Protein AF-A0A438IW81-F1 (afdb_monomer_lite)

Radius of gyration: 36.15 Å; chains: 1; bounding box: 90×60×87 Å

Structure (mmCIF, N/CA/C/O backbone):
data_AF-A0A438IW81-F1
#
_entry.id   AF-A0A438IW81-F1
#
loop_
_atom_site.group_PDB
_atom_site.id
_atom_site.type_symbol
_atom_site.label_atom_id
_atom_site.label_alt_id
_atom_site.label_comp_id
_atom_site.label_asym_id
_atom_site.label_entity_id
_atom_site.label_seq_id
_atom_site.pdbx_PDB_ins_code
_atom_site.Cartn_x
_atom_site.Cartn_y
_atom_site.Cartn_z
_atom_site.occupancy
_atom_site.B_iso_or_equiv
_atom_site.auth_seq_id
_atom_site.auth_comp_id
_atom_site.auth_asym_id
_atom_site.auth_atom_id
_atom_site.pdbx_PDB_model_num
ATOM 1 N N . MET A 1 1 ? 23.172 -22.217 48.849 1.00 46.97 1 MET A N 1
ATOM 2 C CA . MET A 1 1 ? 22.437 -22.612 47.624 1.00 46.97 1 MET A CA 1
ATOM 3 C C . MET A 1 1 ? 22.216 -21.383 46.735 1.00 46.97 1 MET A C 1
ATOM 5 O O . MET A 1 1 ? 21.086 -20.989 46.511 1.00 46.97 1 MET A O 1
ATOM 9 N N . GLU A 1 2 ? 23.281 -20.746 46.236 1.00 51.78 2 GLU A N 1
ATOM 10 C CA . GLU A 1 2 ? 23.160 -19.388 45.660 1.00 51.78 2 GLU A CA 1
ATOM 11 C C . GLU A 1 2 ? 23.987 -19.187 44.376 1.00 51.78 2 GLU A C 1
ATOM 13 O O . GLU A 1 2 ? 24.471 -18.104 44.074 1.00 51.78 2 GLU A O 1
ATOM 18 N N . ARG A 1 3 ? 24.190 -20.262 43.599 1.00 45.16 3 ARG A N 1
ATOM 19 C CA . ARG A 1 3 ? 24.952 -20.210 42.333 1.00 45.16 3 ARG A CA 1
ATOM 20 C C . ARG A 1 3 ? 24.195 -20.702 41.095 1.00 45.16 3 ARG A C 1
ATOM 22 O O . ARG A 1 3 ? 24.801 -20.817 40.041 1.00 45.16 3 ARG A O 1
ATOM 29 N N . LYS A 1 4 ? 22.881 -20.957 41.180 1.00 48.84 4 LYS A N 1
ATOM 30 C CA . LYS A 1 4 ? 22.077 -21.428 40.028 1.00 48.84 4 LYS A CA 1
ATOM 31 C C . LYS A 1 4 ? 21.156 -20.380 39.383 1.00 48.84 4 LYS A C 1
ATOM 33 O O . LYS A 1 4 ? 20.581 -20.661 38.342 1.00 48.84 4 LYS A O 1
ATOM 38 N N . GLY A 1 5 ? 21.050 -19.170 39.942 1.00 50.94 5 GLY A N 1
ATOM 39 C CA . GLY A 1 5 ? 20.194 -18.107 39.387 1.00 50.94 5 GLY A CA 1
ATOM 40 C C . GLY A 1 5 ? 20.829 -17.258 38.277 1.00 50.94 5 GLY A C 1
ATOM 41 O O . GLY A 1 5 ? 20.108 -16.661 37.486 1.00 50.94 5 GLY A O 1
ATOM 42 N N . LYS A 1 6 ? 22.167 -17.199 38.185 1.00 51.47 6 LYS A N 1
ATOM 43 C CA . LYS A 1 6 ? 22.862 -16.265 37.273 1.00 51.47 6 LYS A CA 1
ATOM 44 C C . LYS A 1 6 ? 23.015 -16.780 35.833 1.00 51.47 6 LYS A C 1
ATOM 46 O O . LYS A 1 6 ? 23.042 -15.979 34.907 1.00 51.47 6 LYS A O 1
ATOM 51 N N . GLU A 1 7 ? 23.030 -18.095 35.630 1.00 52.75 7 GLU A N 1
ATOM 52 C CA . GLU A 1 7 ? 23.164 -18.720 34.300 1.00 52.75 7 GLU A CA 1
ATOM 53 C C . GLU A 1 7 ? 21.900 -18.553 33.435 1.00 52.75 7 GLU A C 1
ATOM 55 O O . GLU A 1 7 ? 21.984 -18.361 32.223 1.00 52.75 7 GLU A O 1
ATOM 60 N N . LEU A 1 8 ? 20.715 -18.545 34.056 1.00 56.56 8 LEU A N 1
ATOM 61 C CA . LEU A 1 8 ? 19.441 -18.405 33.339 1.00 56.56 8 LEU A CA 1
ATOM 62 C C . LEU A 1 8 ? 19.215 -16.984 32.797 1.00 56.56 8 LEU A C 1
ATOM 64 O O . LEU A 1 8 ? 18.552 -16.818 31.775 1.00 56.56 8 LEU A O 1
ATOM 68 N N . GLY A 1 9 ? 19.788 -15.964 33.444 1.00 58.94 9 GLY A N 1
ATOM 69 C CA . GLY A 1 9 ? 19.677 -14.572 33.000 1.00 58.94 9 GLY A CA 1
ATOM 70 C C . GLY A 1 9 ? 20.519 -14.270 31.760 1.00 58.94 9 GLY A C 1
ATOM 71 O O . GLY A 1 9 ? 20.056 -13.570 30.863 1.00 58.94 9 GLY A O 1
ATOM 72 N N . LEU A 1 10 ? 21.722 -14.846 31.673 1.00 63.97 10 LEU A N 1
ATOM 73 C CA . LEU A 1 10 ? 22.640 -14.630 30.550 1.00 63.97 10 LEU A CA 1
ATOM 74 C C . LEU A 1 10 ? 22.122 -15.274 29.261 1.00 63.97 10 LEU A C 1
ATOM 76 O O . LEU A 1 10 ? 22.133 -14.634 28.214 1.00 63.97 10 LEU A O 1
ATOM 80 N N . GLY A 1 11 ? 21.585 -16.496 29.337 1.00 70.62 11 GLY A N 1
ATOM 81 C CA . GLY A 1 11 ? 20.971 -17.149 28.177 1.00 70.62 11 GLY A CA 1
ATOM 82 C C . GLY A 1 11 ? 19.738 -16.404 27.658 1.00 70.62 11 GLY A C 1
ATOM 83 O O . GLY A 1 11 ? 19.521 -16.334 26.449 1.00 70.62 11 GLY A O 1
ATOM 84 N N . PHE A 1 12 ? 18.956 -15.799 28.558 1.00 73.81 12 PHE A N 1
ATOM 85 C CA . PHE A 1 12 ? 17.795 -15.000 28.174 1.00 73.81 12 PHE A CA 1
ATOM 86 C C . PHE A 1 12 ? 18.207 -13.674 27.528 1.00 73.81 12 PHE A C 1
ATOM 88 O O . PHE A 1 12 ? 17.656 -13.328 26.490 1.00 73.81 12 PHE A O 1
ATOM 95 N N . TRP A 1 13 ? 19.222 -12.990 28.070 1.00 65.50 13 TRP A N 1
ATOM 96 C CA . TRP A 1 13 ? 19.788 -11.766 27.490 1.00 65.50 13 TRP A CA 1
ATOM 97 C C . TRP A 1 13 ? 20.425 -11.998 26.119 1.00 65.50 13 TRP A C 1
ATOM 99 O O . TRP A 1 13 ? 20.148 -11.248 25.190 1.00 65.50 13 TRP A O 1
ATOM 109 N N . VAL A 1 14 ? 21.209 -13.068 25.954 1.00 75.94 14 VAL A N 1
ATOM 110 C CA . VAL A 1 14 ? 21.806 -13.426 24.655 1.00 75.94 14 VAL A CA 1
ATOM 111 C C . VAL A 1 14 ? 20.720 -13.769 23.635 1.00 75.94 14 VAL A C 1
ATOM 113 O O . VAL A 1 14 ? 20.815 -13.376 22.475 1.00 75.94 14 VAL A O 1
ATOM 116 N N . ARG A 1 15 ? 19.646 -14.449 24.057 1.00 71.44 15 ARG A N 1
ATOM 117 C CA . ARG A 1 15 ? 18.525 -14.773 23.169 1.00 71.44 15 ARG A CA 1
ATOM 118 C C . ARG A 1 15 ? 17.683 -13.550 22.805 1.00 71.44 15 ARG A C 1
ATOM 120 O O . ARG A 1 15 ? 17.247 -13.461 21.664 1.00 71.44 15 ARG A O 1
ATOM 127 N N . TRP A 1 16 ? 17.489 -12.616 23.735 1.00 67.62 16 TRP A N 1
ATOM 128 C CA . TRP A 1 16 ? 16.831 -11.333 23.472 1.00 67.62 16 TRP A CA 1
ATOM 129 C C . TRP A 1 16 ? 17.653 -10.473 22.507 1.00 67.62 16 TRP A C 1
ATOM 131 O O . TRP A 1 16 ? 17.120 -9.972 21.525 1.00 67.62 16 TRP A O 1
ATOM 141 N N . MET A 1 17 ? 18.968 -10.396 22.718 1.00 72.00 17 MET A N 1
ATOM 142 C CA . MET A 1 17 ? 19.886 -9.642 21.863 1.00 72.00 17 MET A CA 1
ATOM 143 C C . MET A 1 17 ? 19.989 -10.243 20.448 1.00 72.00 17 MET A C 1
ATOM 145 O O . MET A 1 17 ? 20.017 -9.500 19.473 1.00 72.00 17 MET A O 1
ATOM 149 N N . LYS A 1 18 ? 19.933 -11.580 20.316 1.00 69.00 18 LYS A N 1
ATOM 150 C CA . LYS A 1 18 ? 19.858 -12.271 19.014 1.00 69.00 18 LYS A CA 1
ATOM 151 C C . LYS A 1 18 ? 18.548 -11.967 18.268 1.00 69.00 18 LYS A C 1
ATOM 153 O O . LYS A 1 18 ? 18.568 -11.797 17.055 1.00 69.00 18 LYS A O 1
ATOM 158 N N . VAL A 1 19 ? 17.422 -11.874 18.985 1.00 62.03 19 VAL A N 1
ATOM 159 C CA . VAL A 1 19 ? 16.110 -11.515 18.410 1.00 62.03 19 VAL A CA 1
ATOM 160 C C . VAL A 1 19 ? 16.063 -10.043 17.977 1.00 62.03 19 VAL A C 1
ATOM 162 O O . VAL A 1 19 ? 15.467 -9.737 16.947 1.00 62.03 19 VAL A O 1
ATOM 165 N N . GLU A 1 20 ? 16.729 -9.146 18.706 1.00 57.44 20 GLU A N 1
ATOM 166 C CA . GLU A 1 20 ? 16.852 -7.720 18.361 1.00 57.44 20 GLU A CA 1
ATOM 167 C C . GLU A 1 20 ? 17.756 -7.492 17.125 1.00 57.44 20 GLU A C 1
ATOM 169 O O . GLU A 1 20 ? 17.457 -6.639 16.287 1.00 57.44 20 GLU A O 1
ATOM 174 N N . GLU A 1 21 ? 18.827 -8.282 16.959 1.00 52.59 21 GLU A N 1
ATOM 175 C CA . GLU A 1 21 ? 19.688 -8.246 15.761 1.00 52.59 21 GLU A CA 1
ATOM 176 C C . GLU A 1 21 ? 19.013 -8.852 14.521 1.00 52.59 21 GLU A C 1
ATOM 178 O O . GLU A 1 21 ? 19.074 -8.260 13.441 1.00 52.59 21 GLU A O 1
ATOM 183 N N . ASP A 1 22 ? 18.319 -9.986 14.660 1.00 48.53 22 ASP A N 1
ATOM 184 C CA . ASP A 1 22 ? 17.649 -10.646 13.529 1.00 48.53 22 ASP A CA 1
ATOM 185 C C . ASP A 1 22 ? 16.389 -9.864 13.074 1.00 48.53 22 ASP A C 1
ATOM 187 O O . ASP A 1 22 ? 15.995 -9.930 11.907 1.00 48.53 22 ASP A O 1
ATOM 191 N N . GLY A 1 23 ? 15.802 -9.037 13.952 1.00 47.19 23 GLY A N 1
ATOM 192 C CA . GLY A 1 23 ? 14.710 -8.107 13.630 1.00 47.19 23 GLY A CA 1
ATOM 193 C C . GLY A 1 23 ? 15.128 -6.862 12.831 1.00 47.19 23 GLY A C 1
ATOM 194 O O . GLY A 1 23 ? 14.280 -6.227 12.202 1.00 47.19 23 GLY A O 1
ATOM 195 N N . ARG A 1 24 ? 16.423 -6.516 12.793 1.00 45.72 24 ARG A N 1
ATOM 196 C CA . ARG A 1 24 ? 16.944 -5.349 12.047 1.00 45.72 24 ARG A CA 1
ATOM 197 C C . ARG A 1 24 ? 17.297 -5.632 10.584 1.00 45.72 24 ARG A C 1
ATOM 199 O O . ARG A 1 24 ? 17.609 -4.695 9.854 1.00 45.72 24 ARG A O 1
ATOM 206 N N . LEU A 1 25 ? 17.213 -6.884 10.130 1.00 45.88 25 LEU A N 1
ATOM 207 C CA . LEU A 1 25 ? 17.644 -7.301 8.786 1.00 45.88 25 LEU A CA 1
ATOM 208 C C . LEU A 1 25 ? 16.507 -7.525 7.777 1.00 45.88 25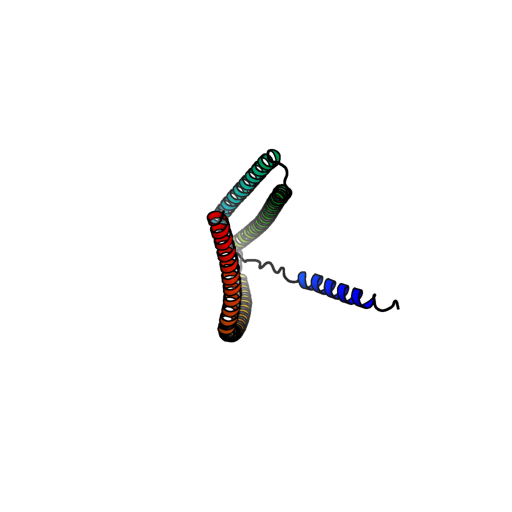 LEU A C 1
ATOM 210 O O . LEU A 1 25 ? 16.742 -8.037 6.688 1.00 45.88 25 LEU A O 1
ATOM 214 N N . SER A 1 26 ? 15.273 -7.127 8.088 1.00 46.94 26 SER A N 1
ATOM 215 C CA . SER A 1 26 ? 14.132 -7.287 7.172 1.00 46.94 26 SER A CA 1
ATOM 216 C C . SER A 1 26 ? 13.302 -6.015 7.038 1.00 46.94 26 SER A C 1
ATOM 218 O O . SER A 1 26 ? 12.094 -6.019 7.241 1.00 46.94 26 SER A O 1
ATOM 220 N N . ILE A 1 27 ? 13.946 -4.914 6.652 1.00 48.09 27 ILE A N 1
ATOM 221 C CA . ILE A 1 27 ? 13.253 -3.794 6.005 1.00 48.09 27 ILE A CA 1
ATOM 222 C C . ILE A 1 27 ? 13.996 -3.496 4.705 1.00 48.09 27 ILE A C 1
ATOM 224 O O . ILE A 1 27 ? 14.615 -2.453 4.528 1.00 48.09 27 ILE A O 1
ATOM 228 N N . ASN A 1 28 ? 13.957 -4.459 3.785 1.00 40.66 28 ASN A N 1
ATOM 229 C CA . ASN A 1 28 ? 14.195 -4.157 2.384 1.00 40.66 28 ASN A CA 1
ATOM 230 C C . ASN A 1 28 ? 12.861 -3.640 1.835 1.00 40.66 28 ASN A C 1
ATOM 232 O O . ASN A 1 28 ? 12.031 -4.407 1.344 1.00 40.66 28 ASN A O 1
ATOM 236 N N . ILE A 1 29 ? 12.604 -2.344 2.033 1.00 43.75 29 ILE A N 1
ATOM 237 C CA . ILE A 1 29 ? 11.558 -1.634 1.298 1.00 43.75 29 ILE A CA 1
ATOM 238 C C . ILE A 1 29 ? 11.988 -1.722 -0.158 1.00 43.75 29 ILE A C 1
ATOM 240 O O . ILE A 1 29 ? 12.904 -1.023 -0.584 1.00 43.75 29 ILE A O 1
ATOM 244 N N . GLY A 1 30 ? 11.370 -2.657 -0.882 1.00 33.47 30 GLY A N 1
ATOM 245 C CA . GLY A 1 30 ? 11.521 -2.785 -2.317 1.00 33.47 30 GLY A CA 1
ATOM 246 C C . GLY A 1 30 ? 11.254 -1.422 -2.931 1.00 33.47 30 GLY A C 1
ATOM 247 O O . GLY A 1 30 ? 10.130 -0.922 -2.887 1.00 33.47 30 GLY A O 1
ATOM 248 N N . TYR A 1 31 ? 12.319 -0.810 -3.435 1.00 38.91 31 TYR A N 1
ATOM 249 C CA . TYR A 1 31 ? 12.245 0.372 -4.266 1.00 38.91 31 TYR A CA 1
ATOM 250 C C . TYR A 1 31 ? 11.491 -0.068 -5.517 1.00 38.91 31 TYR A C 1
ATOM 252 O O . TYR A 1 31 ? 12.034 -0.752 -6.383 1.00 38.91 31 TYR A O 1
ATOM 260 N N . VAL A 1 32 ? 10.187 0.199 -5.544 1.00 38.56 32 VAL A N 1
ATOM 261 C CA . VAL A 1 32 ? 9.384 0.012 -6.744 1.00 38.56 32 VAL A CA 1
ATOM 262 C C . VAL A 1 32 ? 9.931 1.028 -7.733 1.00 38.56 32 VAL A C 1
ATOM 264 O O . VAL A 1 32 ? 9.726 2.229 -7.563 1.00 38.56 32 VAL A O 1
ATOM 267 N N . ASP A 1 33 ? 10.673 0.545 -8.725 1.00 39.78 33 ASP A N 1
ATOM 268 C CA . ASP A 1 33 ? 11.082 1.322 -9.887 1.00 39.78 33 ASP A CA 1
ATOM 269 C C . ASP A 1 33 ? 9.825 1.636 -10.708 1.00 39.78 33 ASP A C 1
ATOM 271 O O . ASP A 1 33 ? 9.460 0.962 -11.673 1.00 39.78 33 ASP A O 1
ATOM 275 N N . THR A 1 34 ? 9.058 2.620 -10.240 1.00 43.06 34 THR A N 1
ATOM 276 C CA . THR A 1 34 ? 8.017 3.244 -11.041 1.00 43.06 34 THR A CA 1
ATOM 277 C C . THR A 1 34 ? 8.723 4.103 -12.071 1.00 43.06 34 THR A C 1
ATOM 279 O O . THR A 1 34 ? 9.122 5.234 -11.782 1.00 43.06 34 THR A O 1
ATOM 282 N N . GLY A 1 35 ? 8.878 3.541 -13.269 1.00 42.72 35 GLY A N 1
ATOM 283 C CA . GLY A 1 35 ? 9.346 4.260 -14.441 1.00 42.72 35 GLY A CA 1
ATOM 284 C C . GLY A 1 35 ? 8.679 5.632 -14.558 1.00 42.72 35 GLY A C 1
ATOM 285 O O . GLY A 1 35 ? 7.479 5.771 -14.338 1.00 42.72 35 GLY A O 1
ATOM 286 N N . SER A 1 36 ? 9.519 6.625 -14.858 1.00 41.34 36 SER A N 1
ATOM 287 C CA . SER A 1 36 ? 9.244 8.017 -15.239 1.00 41.34 36 SER A CA 1
ATOM 288 C C . SER A 1 36 ? 7.829 8.559 -14.935 1.00 41.34 36 SER A C 1
ATOM 290 O O . SER A 1 36 ? 6.858 8.139 -15.572 1.00 41.34 36 SER A O 1
ATOM 292 N N . PRO A 1 37 ? 7.680 9.567 -14.049 1.00 47.06 37 PRO A N 1
ATOM 293 C CA . PRO A 1 37 ? 6.381 10.159 -13.776 1.00 47.06 37 PRO A CA 1
ATOM 294 C C . PRO A 1 37 ? 5.927 10.951 -15.005 1.00 47.06 37 PRO A C 1
ATOM 296 O O . PRO A 1 37 ? 6.314 12.097 -15.226 1.00 47.06 37 PRO A O 1
ATOM 299 N N . THR A 1 38 ? 5.079 10.329 -15.817 1.00 47.97 38 THR A N 1
ATOM 300 C CA . THR A 1 38 ? 4.306 11.026 -16.840 1.00 47.97 38 THR A CA 1
ATOM 301 C C . THR A 1 38 ? 3.444 12.090 -16.151 1.00 47.97 38 THR A C 1
ATOM 303 O O . THR A 1 38 ? 2.907 11.881 -15.062 1.00 47.97 38 THR A O 1
ATOM 306 N N . VAL A 1 39 ? 3.319 13.271 -16.761 1.00 53.75 39 VAL A N 1
ATOM 307 C CA . VAL A 1 39 ? 2.590 14.438 -16.218 1.00 53.75 39 VAL A CA 1
ATOM 308 C C . VAL A 1 39 ? 1.146 14.103 -15.786 1.00 53.75 39 VAL A C 1
ATOM 310 O O . VAL A 1 39 ? 0.601 14.750 -14.889 1.00 53.75 39 VAL A O 1
ATOM 313 N N . SER A 1 40 ? 0.545 13.048 -16.346 1.00 51.59 40 SER A N 1
ATOM 314 C CA . SER A 1 40 ? -0.750 12.485 -15.934 1.00 51.59 40 SER A CA 1
ATOM 315 C C . SER A 1 40 ? -0.734 11.910 -14.511 1.00 51.59 40 SER A C 1
ATOM 317 O O . SER A 1 40 ? -1.648 12.186 -13.731 1.00 51.59 40 SER A O 1
ATOM 319 N N . SER A 1 41 ? 0.335 11.207 -14.127 1.00 60.88 41 SER A N 1
ATOM 320 C CA . SER A 1 41 ? 0.552 10.725 -12.758 1.00 60.88 41 SER A CA 1
ATOM 321 C C . SER A 1 41 ? 0.623 11.900 -11.773 1.00 60.88 41 SER A C 1
ATOM 323 O O . SER A 1 41 ? 0.083 11.830 -10.668 1.00 60.88 41 SER A O 1
ATOM 325 N N . SER A 1 42 ? 1.161 13.047 -12.223 1.00 65.25 42 SER A N 1
ATOM 326 C CA . SER A 1 42 ? 1.299 14.258 -11.406 1.00 65.25 42 SER A CA 1
ATOM 327 C C . SER A 1 42 ? -0.038 14.844 -10.914 1.00 65.25 42 SER A C 1
ATOM 329 O O . SER A 1 42 ? -0.155 15.380 -9.813 1.00 65.25 42 SER A O 1
ATOM 331 N N . ARG A 1 43 ? -1.075 14.772 -11.752 1.00 69.56 43 ARG A N 1
ATOM 332 C CA . ARG A 1 43 ? -2.418 15.255 -11.399 1.00 69.56 43 ARG A CA 1
ATOM 333 C C . ARG A 1 43 ? -3.172 14.231 -10.543 1.00 69.56 43 ARG A C 1
ATOM 335 O O . ARG A 1 43 ? -3.922 14.623 -9.653 1.00 69.56 43 ARG A O 1
ATOM 342 N N . SER A 1 44 ? -2.922 12.942 -10.777 1.00 81.62 44 SER A N 1
ATOM 343 C CA . SER A 1 44 ? -3.519 11.836 -10.023 1.00 81.62 44 SER A CA 1
ATOM 344 C C . SER A 1 44 ? -3.092 11.831 -8.552 1.00 81.62 44 SER A C 1
ATOM 346 O O . SER A 1 44 ? -3.940 11.687 -7.675 1.00 81.62 44 SER A O 1
ATOM 348 N N . TRP A 1 45 ? -1.802 12.032 -8.254 1.00 81.56 45 TRP A N 1
ATOM 349 C CA . TRP A 1 45 ? -1.329 11.995 -6.861 1.00 81.56 45 TRP A CA 1
ATOM 350 C C . TRP A 1 45 ? -1.824 13.184 -6.039 1.00 81.56 45 TRP A C 1
ATOM 352 O O . TRP A 1 45 ? -2.202 12.994 -4.889 1.00 81.56 45 TRP A O 1
ATOM 362 N N . LYS A 1 46 ? -1.895 14.393 -6.619 1.00 87.81 46 LYS A N 1
ATOM 363 C CA . LYS A 1 46 ? -2.450 15.569 -5.923 1.00 87.81 46 LYS A CA 1
ATOM 364 C C . LYS A 1 46 ? -3.913 15.360 -5.549 1.00 87.81 46 LYS A C 1
ATOM 366 O O . LYS A 1 46 ? -4.342 15.779 -4.480 1.00 87.81 46 LYS A O 1
ATOM 371 N N . SER A 1 47 ? -4.677 14.701 -6.420 1.00 91.50 47 SER A N 1
ATOM 372 C CA . SER A 1 47 ? -6.066 14.339 -6.127 1.00 91.50 47 SER A CA 1
ATOM 373 C C . SER A 1 47 ? -6.159 13.384 -4.937 1.00 91.50 47 SER A C 1
ATOM 375 O O . SER A 1 47 ? -6.954 13.612 -4.031 1.00 91.50 47 SER A O 1
ATOM 377 N N . MET A 1 48 ? -5.314 12.351 -4.917 1.00 90.94 48 MET A N 1
ATOM 378 C CA . MET A 1 48 ? -5.252 11.379 -3.823 1.00 90.94 48 MET A CA 1
ATOM 379 C C . MET A 1 48 ? -4.780 12.015 -2.510 1.00 90.94 48 MET A C 1
ATOM 381 O O . MET A 1 48 ? -5.303 11.707 -1.445 1.00 90.94 48 MET A O 1
ATOM 385 N N . GLU A 1 49 ? -3.825 12.943 -2.577 1.00 92.12 49 GLU A N 1
ATOM 386 C CA . GLU A 1 49 ? -3.373 13.719 -1.425 1.00 92.12 49 GLU A CA 1
ATOM 387 C C . GLU A 1 49 ? -4.532 14.501 -0.788 1.00 92.12 49 GLU A C 1
ATOM 389 O O . GLU A 1 49 ? -4.740 14.404 0.421 1.00 92.12 49 GLU A O 1
ATOM 394 N N . MET A 1 50 ? -5.308 15.231 -1.598 1.00 94.50 50 MET A N 1
ATOM 395 C CA . MET A 1 50 ? -6.473 15.988 -1.123 1.00 94.50 50 MET A CA 1
ATOM 396 C C . MET A 1 50 ? -7.555 15.074 -0.536 1.00 94.50 50 MET A C 1
ATOM 398 O O . MET A 1 50 ? -8.162 15.403 0.482 1.00 94.50 50 MET A O 1
ATOM 402 N N . GLU A 1 51 ? -7.786 13.912 -1.149 1.00 96.25 51 GLU A N 1
ATOM 403 C CA . GLU A 1 51 ? -8.741 12.925 -0.644 1.00 96.25 51 GLU A CA 1
ATOM 404 C C . GLU A 1 51 ? -8.324 12.392 0.734 1.00 96.25 51 GLU A C 1
ATOM 406 O O . GLU A 1 51 ? -9.131 12.395 1.665 1.00 96.25 51 GLU A O 1
ATOM 411 N N . ILE A 1 52 ? -7.056 12.003 0.900 1.00 95.81 52 ILE A N 1
ATOM 412 C CA . ILE A 1 52 ? -6.536 11.509 2.182 1.00 95.81 52 ILE A CA 1
ATOM 413 C C . ILE A 1 52 ? -6.587 12.609 3.249 1.00 95.81 52 ILE A C 1
ATOM 415 O O . ILE A 1 52 ? -6.984 12.333 4.381 1.00 95.81 52 ILE A O 1
ATOM 419 N N . GLN A 1 53 ? -6.254 13.857 2.903 1.00 96.50 53 GLN A N 1
ATOM 420 C CA . GLN A 1 53 ? -6.405 14.993 3.820 1.00 96.50 53 GLN A CA 1
ATOM 421 C C . GLN A 1 53 ? -7.854 15.158 4.284 1.00 96.50 53 GLN A C 1
ATOM 423 O O . GLN A 1 53 ? -8.097 15.261 5.485 1.00 96.50 53 GLN A O 1
ATOM 428 N N . SER A 1 54 ? -8.814 15.099 3.358 1.00 97.50 54 SER A N 1
ATOM 429 C CA . SER A 1 54 ? -10.239 15.174 3.694 1.00 97.50 54 SER A CA 1
ATOM 430 C C . SER A 1 54 ? -10.687 14.018 4.596 1.00 97.50 54 SER A C 1
ATOM 432 O O . SER A 1 54 ? -11.489 14.214 5.508 1.00 97.50 54 SER A O 1
ATOM 434 N N . LEU A 1 55 ? -10.184 12.802 4.371 1.00 97.56 55 LEU A N 1
ATOM 435 C CA . LEU A 1 55 ? -10.508 11.642 5.205 1.00 97.56 55 LEU A CA 1
ATOM 436 C C . LEU A 1 55 ? -9.921 11.755 6.618 1.00 97.56 55 LEU A C 1
ATOM 438 O O . LEU A 1 55 ? -10.601 11.405 7.583 1.00 97.56 55 LEU A O 1
ATOM 442 N N . LEU A 1 56 ? -8.695 12.268 6.754 1.00 97.69 56 LEU A N 1
ATOM 443 C CA . LEU A 1 56 ? -8.079 12.538 8.056 1.00 97.69 56 LEU A CA 1
ATOM 444 C C . LEU A 1 56 ? -8.856 13.604 8.837 1.00 97.69 56 LEU A C 1
ATOM 446 O O . LEU A 1 56 ? -9.081 13.435 10.033 1.00 97.69 56 LEU A O 1
ATOM 450 N N . GLU A 1 57 ? -9.314 14.657 8.162 1.00 97.62 57 GLU A N 1
ATOM 451 C CA . GLU A 1 57 ? -10.145 15.706 8.761 1.00 97.62 57 GLU A CA 1
ATOM 452 C C . GLU A 1 57 ? -11.501 15.155 9.227 1.00 97.62 57 GLU A C 1
ATOM 454 O O . GLU A 1 57 ? -11.885 15.336 10.380 1.00 97.62 57 GLU A O 1
ATOM 459 N N . LYS A 1 58 ? -12.172 14.340 8.403 1.00 97.75 58 LYS A N 1
ATOM 460 C CA . LYS A 1 58 ? -13.410 13.646 8.808 1.00 97.75 58 LYS A CA 1
ATOM 461 C C . LYS A 1 58 ? -13.206 12.721 10.011 1.00 97.75 58 LYS A C 1
ATOM 463 O O . LYS A 1 58 ? -14.094 12.591 10.859 1.00 97.75 58 LYS A O 1
ATOM 468 N N . LEU A 1 59 ? -12.061 12.041 10.090 1.00 95.88 59 LEU A N 1
ATOM 469 C CA . LEU A 1 59 ? -11.733 11.171 11.219 1.00 95.88 59 LEU A CA 1
ATOM 470 C C . LEU A 1 59 ? -11.480 11.984 12.497 1.00 95.88 59 LEU A C 1
ATOM 472 O O . LEU A 1 59 ? -11.935 11.575 13.567 1.00 95.88 59 LEU A O 1
ATOM 476 N N . LEU A 1 60 ? -10.813 13.138 12.384 1.00 96.94 60 LEU A N 1
ATOM 477 C CA . LEU A 1 60 ? -10.661 14.106 13.471 1.00 96.94 60 LEU A CA 1
ATOM 478 C C . LEU A 1 60 ? -12.030 14.578 13.977 1.00 96.94 60 LEU A C 1
ATOM 480 O O . LEU A 1 60 ? -12.311 14.435 15.166 1.00 96.94 60 LEU A O 1
ATOM 484 N N . ASP A 1 61 ? -12.911 15.027 13.083 1.00 97.19 61 ASP A N 1
ATOM 485 C CA . ASP A 1 61 ? -14.260 15.488 13.435 1.00 97.19 61 ASP A CA 1
ATOM 486 C C . ASP A 1 61 ? -15.074 14.406 14.152 1.00 97.19 61 ASP A C 1
ATOM 488 O O . ASP A 1 61 ? -15.756 14.665 15.149 1.00 97.19 61 ASP A O 1
ATOM 492 N N . THR A 1 62 ? -14.977 13.163 13.674 1.00 95.19 62 THR A N 1
ATOM 493 C CA . THR A 1 62 ? -15.648 12.010 14.288 1.00 95.19 62 THR A CA 1
ATOM 494 C C . THR A 1 62 ? -15.109 11.733 15.692 1.00 95.19 62 THR A C 1
ATOM 496 O O . THR A 1 62 ? -15.876 11.439 16.611 1.00 95.19 62 THR A O 1
ATOM 499 N N . ASN A 1 63 ? -13.795 11.842 15.886 1.00 95.12 63 ASN A N 1
ATOM 500 C CA . ASN A 1 63 ? -13.150 11.651 17.183 1.00 95.12 63 ASN A CA 1
ATOM 501 C C . ASN A 1 63 ? -13.516 12.767 18.179 1.00 95.12 63 ASN A C 1
ATOM 503 O O . ASN A 1 63 ? -13.753 12.515 19.364 1.00 95.12 63 ASN A O 1
ATOM 507 N N . ASP A 1 64 ? -13.647 13.998 17.694 1.00 95.00 64 ASP A N 1
ATOM 508 C CA . ASP A 1 64 ? -14.117 15.134 18.480 1.00 95.00 64 ASP A CA 1
ATOM 509 C C . ASP A 1 64 ? -15.597 14.999 18.857 1.00 95.00 64 ASP A C 1
ATOM 511 O O . ASP A 1 64 ? -15.976 15.250 20.003 1.00 95.00 64 ASP A O 1
ATOM 515 N N . ALA A 1 65 ? -16.446 14.538 17.934 1.00 92.81 65 ALA A N 1
ATOM 516 C CA . ALA A 1 65 ? -17.838 14.209 18.231 1.00 92.81 65 ALA A CA 1
ATOM 517 C C . ALA A 1 65 ? -17.937 13.092 19.283 1.00 92.81 65 ALA A C 1
ATOM 519 O O . ALA A 1 65 ? -18.681 13.224 20.257 1.00 92.81 65 ALA A O 1
ATOM 520 N N . MET A 1 66 ? -17.123 12.040 19.153 1.00 89.56 66 MET A N 1
ATOM 521 C CA . MET A 1 66 ? -17.024 10.968 20.145 1.00 89.56 66 MET A CA 1
ATOM 522 C C . MET A 1 66 ? -16.565 11.500 21.509 1.00 89.56 66 MET A C 1
ATOM 524 O O . MET A 1 66 ? -17.104 11.087 22.533 1.00 89.56 66 MET A O 1
ATOM 528 N N . SER A 1 67 ? -15.632 12.457 21.529 1.00 90.75 67 SER A N 1
ATOM 529 C CA . SER A 1 67 ? -15.162 13.124 22.753 1.00 90.75 67 SER A CA 1
ATOM 530 C C . SER A 1 67 ? -16.275 13.908 23.438 1.00 90.75 67 SER A C 1
ATOM 532 O O . SER A 1 67 ? -16.439 13.803 24.653 1.00 90.75 67 SER A O 1
ATOM 534 N N . ARG A 1 68 ? -17.088 14.636 22.666 1.00 90.50 68 ARG A N 1
ATOM 535 C CA . ARG A 1 68 ? -18.249 15.376 23.177 1.00 90.50 68 ARG A CA 1
ATOM 536 C C . ARG A 1 68 ? -19.323 14.441 23.742 1.00 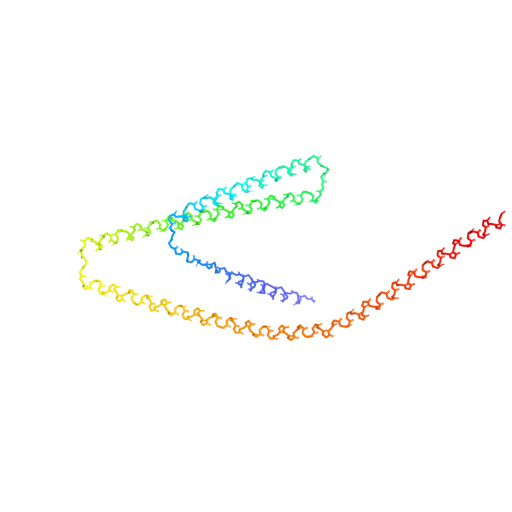90.50 68 ARG A C 1
ATOM 538 O O . ARG A 1 68 ? -19.830 14.697 24.829 1.00 90.50 68 ARG A O 1
ATOM 545 N N . CYS A 1 69 ? -19.624 13.333 23.061 1.00 86.06 69 CYS A N 1
ATOM 546 C CA . CYS A 1 69 ? -20.573 12.325 23.549 1.00 86.06 69 CYS A CA 1
ATOM 547 C C . CYS A 1 69 ? -20.060 11.568 24.784 1.00 86.06 69 CYS A C 1
ATOM 549 O O . CYS A 1 69 ? -20.830 11.259 25.688 1.00 86.06 69 CYS A O 1
ATOM 551 N N . ALA A 1 70 ? -18.762 11.267 24.843 1.00 86.81 70 ALA A N 1
ATOM 552 C CA . ALA A 1 70 ? -18.155 10.627 26.006 1.00 86.81 70 ALA A CA 1
ATOM 553 C C . ALA A 1 70 ? -18.169 11.542 27.240 1.00 86.81 70 ALA A C 1
ATOM 555 O O . ALA A 1 70 ? -18.281 11.042 28.354 1.00 86.81 70 ALA A O 1
ATOM 556 N N . ALA A 1 71 ? -18.083 12.862 27.046 1.00 84.88 71 ALA A N 1
ATOM 557 C CA . ALA A 1 71 ? -18.169 13.847 28.122 1.00 84.88 71 ALA A CA 1
ATOM 558 C C . ALA A 1 71 ? -19.599 14.039 28.660 1.00 84.88 71 ALA A C 1
ATOM 560 O O . ALA A 1 71 ? -19.762 14.384 29.828 1.00 84.88 71 ALA A O 1
ATOM 561 N N . SER A 1 72 ? -20.630 13.824 27.833 1.00 82.44 72 SER A N 1
ATOM 562 C CA . SER A 1 72 ? -22.037 13.919 28.252 1.00 82.44 72 SER A CA 1
ATOM 563 C C . SER A 1 72 ? -22.594 12.624 28.856 1.00 82.44 72 SER A C 1
ATOM 565 O O . SER A 1 72 ? -23.624 12.657 29.530 1.00 82.44 72 SER A O 1
ATOM 567 N N . ALA A 1 73 ? -21.930 11.488 28.634 1.00 77.56 73 ALA A N 1
ATOM 568 C CA . ALA A 1 73 ? -22.279 10.195 29.214 1.00 77.56 73 ALA A CA 1
ATOM 569 C C . ALA A 1 73 ? -21.527 9.931 30.532 1.00 77.56 73 ALA A C 1
ATOM 571 O O . ALA A 1 73 ? -20.483 10.518 30.807 1.00 77.56 73 ALA A O 1
ATOM 572 N N . ALA A 1 74 ? -22.032 8.997 31.348 1.00 80.38 74 ALA A N 1
ATOM 573 C CA . ALA A 1 74 ? -21.309 8.543 32.534 1.00 80.38 74 ALA A CA 1
ATOM 574 C C . ALA A 1 74 ? -19.933 7.967 32.124 1.00 80.38 74 ALA A C 1
ATOM 576 O O . ALA A 1 74 ? -19.883 7.108 31.233 1.00 80.38 74 ALA A O 1
ATOM 577 N N . PRO A 1 75 ? -18.821 8.391 32.754 1.00 75.50 75 PRO A N 1
ATOM 578 C CA . PRO A 1 75 ? -17.496 7.918 32.380 1.00 75.50 75 PRO A CA 1
ATOM 579 C C . PRO A 1 75 ? -17.390 6.409 32.593 1.00 75.50 75 PRO A C 1
ATOM 581 O O . PRO A 1 75 ? -17.515 5.913 33.710 1.00 75.50 75 PRO A O 1
ATOM 584 N N . THR A 1 76 ? -17.130 5.668 31.518 1.00 84.81 76 THR A N 1
ATOM 585 C CA . THR A 1 76 ? -16.825 4.236 31.587 1.00 84.81 76 THR A CA 1
ATOM 586 C C . THR A 1 76 ? -15.428 3.990 31.034 1.00 84.81 76 THR A C 1
ATOM 588 O O . THR A 1 76 ? -15.035 4.573 30.022 1.00 84.81 76 THR A O 1
ATOM 591 N N . THR A 1 77 ? -14.670 3.101 31.680 1.00 85.12 77 THR A N 1
ATOM 592 C CA . THR A 1 77 ? -13.292 2.754 31.286 1.00 85.12 77 THR A CA 1
ATOM 593 C C . THR A 1 77 ? -13.198 2.261 29.839 1.00 85.12 77 THR A C 1
ATOM 595 O O . THR A 1 77 ? -12.216 2.513 29.149 1.00 85.12 77 THR A O 1
ATOM 598 N N . SER A 1 78 ? -14.235 1.580 29.347 1.00 86.00 78 SER A N 1
ATOM 599 C CA . SER A 1 78 ? -14.288 1.085 27.970 1.00 86.00 78 SER A CA 1
ATOM 600 C C . SER A 1 78 ? -14.429 2.212 26.940 1.00 86.00 78 SER A C 1
ATOM 602 O O . SER A 1 78 ? -13.804 2.144 25.881 1.00 86.00 78 SER A O 1
ATOM 604 N N . VAL A 1 79 ? -15.214 3.254 27.235 1.00 86.62 79 VAL A N 1
ATOM 605 C CA . VAL A 1 79 ? -15.387 4.420 26.354 1.00 86.62 79 VAL A CA 1
ATOM 606 C C . VAL A 1 79 ? -14.115 5.261 26.326 1.00 86.62 79 VAL A C 1
ATOM 608 O O . VAL A 1 79 ? -13.651 5.618 25.244 1.00 86.62 79 VAL A O 1
ATOM 611 N N . THR A 1 80 ? -13.498 5.515 27.482 1.00 87.44 80 THR A N 1
ATOM 612 C CA . THR A 1 80 ? -12.252 6.294 27.555 1.00 87.44 80 THR A CA 1
ATOM 613 C C . THR A 1 80 ? -11.094 5.591 26.849 1.00 87.44 80 THR A C 1
ATOM 615 O O . THR A 1 80 ? -10.360 6.231 26.097 1.00 87.44 80 THR A O 1
ATOM 618 N N . GLN A 1 81 ? -10.967 4.269 27.007 1.00 92.38 81 GLN A N 1
ATOM 619 C CA . GLN A 1 81 ? -9.938 3.488 26.322 1.00 92.38 81 GLN A CA 1
ATOM 620 C C . GLN A 1 81 ? -10.141 3.478 24.802 1.00 92.38 81 GLN A C 1
ATOM 622 O O . GLN A 1 81 ? -9.182 3.678 24.059 1.00 92.38 81 GLN A O 1
ATOM 627 N N . LYS A 1 82 ? -11.372 3.269 24.314 1.00 89.88 82 LYS A N 1
ATOM 628 C CA . LYS A 1 82 ? -11.652 3.321 22.868 1.00 89.88 82 LYS A CA 1
ATOM 629 C C . LYS A 1 82 ? -11.317 4.688 22.282 1.00 89.88 82 LYS A C 1
ATOM 631 O O . LYS A 1 82 ? -10.699 4.757 21.225 1.00 89.88 82 LYS A O 1
ATOM 636 N N . LEU A 1 83 ? -11.677 5.757 22.982 1.00 91.88 83 LEU A N 1
ATOM 637 C CA . LEU A 1 83 ? -11.423 7.117 22.533 1.00 91.88 83 LEU A CA 1
ATOM 638 C C . LEU A 1 83 ? -9.925 7.440 22.467 1.00 91.88 83 LEU A C 1
ATOM 640 O O . LEU A 1 83 ? -9.462 8.014 21.484 1.00 91.88 83 LEU A O 1
ATOM 644 N N . ALA A 1 84 ? -9.155 7.005 23.469 1.00 93.00 84 ALA A N 1
ATOM 645 C CA . ALA A 1 84 ? -7.697 7.098 23.434 1.00 93.00 84 ALA A CA 1
ATOM 646 C C . ALA A 1 84 ? -7.123 6.380 22.200 1.00 93.00 84 ALA A C 1
ATOM 648 O O . ALA A 1 84 ? -6.359 6.971 21.447 1.00 93.00 84 ALA A O 1
ATOM 649 N N . ARG A 1 85 ? -7.594 5.159 21.907 1.00 96.12 85 ARG A N 1
ATOM 650 C CA . ARG A 1 85 ? -7.155 4.408 20.718 1.00 96.12 85 ARG A CA 1
ATOM 651 C C . ARG A 1 85 ? -7.506 5.109 19.406 1.00 96.12 85 ARG A C 1
ATOM 653 O O . ARG A 1 85 ? -6.694 5.097 18.491 1.00 96.12 85 ARG A O 1
ATOM 660 N N . HIS A 1 86 ? -8.677 5.737 19.299 1.00 96.06 86 HIS A N 1
ATOM 661 C CA . HIS A 1 86 ? -9.037 6.512 18.106 1.00 96.06 86 HIS A CA 1
ATOM 662 C C . HIS A 1 86 ? -8.146 7.750 17.914 1.00 96.06 86 HIS A C 1
ATOM 664 O O . HIS A 1 86 ? -7.823 8.089 16.776 1.00 96.06 86 HIS A O 1
ATOM 670 N N . ARG A 1 87 ? -7.714 8.403 19.003 1.00 95.62 87 ARG A N 1
ATOM 671 C CA . ARG A 1 87 ? -6.725 9.495 18.954 1.00 95.62 87 ARG A CA 1
ATOM 672 C C . ARG A 1 87 ? -5.351 9.005 18.506 1.00 95.62 87 ARG A C 1
ATOM 674 O O . ARG A 1 87 ? -4.759 9.646 17.643 1.00 95.62 87 ARG A O 1
ATOM 681 N N . ASP A 1 88 ? -4.895 7.869 19.030 1.00 97.00 88 ASP A N 1
ATOM 682 C CA . ASP A 1 88 ? -3.615 7.270 18.639 1.00 97.00 88 ASP A CA 1
ATOM 683 C C . ASP A 1 88 ? -3.603 6.928 17.142 1.00 97.00 88 ASP A C 1
ATOM 685 O O . ASP A 1 88 ? -2.717 7.368 16.417 1.00 97.00 88 ASP A O 1
ATOM 689 N N . ILE A 1 89 ? -4.644 6.244 16.651 1.00 96.75 89 ILE A N 1
ATOM 690 C CA . ILE A 1 89 ? -4.769 5.857 15.235 1.00 96.75 89 ILE A CA 1
ATOM 691 C C . ILE A 1 89 ? -4.766 7.086 14.315 1.00 96.75 89 ILE A C 1
ATOM 693 O O . ILE A 1 89 ? -4.094 7.100 13.284 1.00 96.75 89 ILE A O 1
ATOM 697 N N . LEU A 1 90 ? -5.509 8.139 14.676 1.00 97.00 90 LEU A N 1
ATOM 698 C CA . LEU A 1 90 ? -5.527 9.385 13.907 1.00 97.00 90 LEU A CA 1
ATOM 699 C C . LEU A 1 90 ? -4.136 10.034 13.856 1.00 97.00 90 LEU A C 1
ATOM 701 O O . LEU A 1 90 ? -3.725 10.541 12.808 1.00 97.00 90 LEU A O 1
ATOM 705 N N . HIS A 1 91 ? -3.416 10.023 14.979 1.00 97.62 91 HIS A N 1
ATOM 706 C CA . HIS A 1 91 ? -2.064 10.558 15.059 1.00 97.62 91 HIS A CA 1
ATOM 707 C C . HIS A 1 91 ? -1.096 9.772 14.167 1.00 97.62 91 HIS A C 1
ATOM 709 O O . HIS A 1 91 ? -0.399 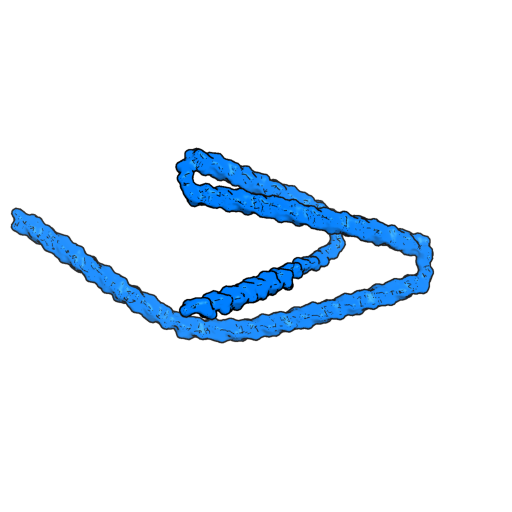10.382 13.353 1.00 97.62 91 HIS A O 1
ATOM 715 N N . GLU A 1 92 ? -1.119 8.439 14.249 1.00 97.38 92 GLU A N 1
ATOM 716 C CA . GLU A 1 92 ? -0.300 7.547 13.421 1.00 97.38 92 GLU A CA 1
ATOM 717 C C . GLU A 1 92 ? -0.557 7.776 11.926 1.00 97.38 92 GLU A C 1
ATOM 719 O O . GLU A 1 92 ? 0.383 7.998 11.161 1.00 97.38 92 GLU A O 1
ATOM 724 N N . PHE A 1 93 ? -1.823 7.818 11.496 1.00 97.31 93 PHE A N 1
ATOM 725 C CA . PHE A 1 93 ? -2.148 8.066 10.088 1.00 97.31 93 PHE A CA 1
ATOM 726 C C . PHE A 1 93 ? -1.728 9.457 9.616 1.00 97.31 93 PHE A C 1
ATOM 728 O O . PHE A 1 93 ? -1.234 9.605 8.498 1.00 97.31 93 PHE A O 1
ATOM 735 N N . THR A 1 94 ? -1.868 10.479 10.461 1.00 96.88 94 THR A N 1
ATOM 736 C CA . THR A 1 94 ? -1.418 11.838 10.132 1.00 96.88 94 THR A CA 1
ATOM 737 C C . THR A 1 94 ? 0.102 11.897 9.977 1.00 96.88 94 THR A C 1
ATOM 739 O O . THR A 1 94 ? 0.613 12.562 9.072 1.00 96.88 94 THR A O 1
ATOM 742 N N . GLN A 1 95 ? 0.834 11.202 10.847 1.00 97.50 95 GLN A N 1
ATOM 743 C CA . GLN A 1 95 ? 2.288 11.122 10.793 1.00 97.50 95 GLN A CA 1
ATOM 744 C C . GLN A 1 95 ? 2.759 10.386 9.535 1.00 97.50 95 GLN A C 1
ATOM 746 O O . GLN A 1 95 ? 3.591 10.921 8.798 1.00 97.50 95 GLN A O 1
ATOM 751 N N . GLU A 1 96 ? 2.202 9.207 9.253 1.00 95.75 96 GLU A N 1
ATOM 752 C CA . GLU A 1 96 ? 2.551 8.437 8.056 1.00 95.75 96 GLU A CA 1
ATOM 753 C C . GLU A 1 96 ? 2.220 9.204 6.779 1.00 95.75 96 GLU A C 1
ATOM 755 O O . GLU A 1 96 ? 3.046 9.270 5.869 1.00 95.75 96 GLU A O 1
ATOM 760 N N . PHE A 1 97 ? 1.071 9.878 6.729 1.00 96.50 97 PHE A N 1
ATOM 761 C CA . PHE A 1 97 ? 0.715 10.717 5.591 1.00 96.50 97 PHE A CA 1
ATOM 762 C C . PHE A 1 97 ? 1.753 11.821 5.338 1.00 96.50 97 PHE A C 1
ATOM 764 O O . PHE A 1 97 ? 2.210 11.995 4.206 1.00 96.50 97 PHE A O 1
ATOM 771 N N . ARG A 1 98 ? 2.194 12.535 6.385 1.00 95.75 98 ARG A N 1
ATOM 772 C CA . ARG A 1 98 ? 3.251 13.557 6.260 1.00 95.75 98 ARG A CA 1
ATOM 773 C C . ARG A 1 98 ? 4.576 12.957 5.798 1.00 95.75 98 ARG A C 1
ATOM 775 O O . ARG A 1 98 ? 5.236 13.547 4.943 1.00 95.75 98 ARG A O 1
ATOM 782 N N . ARG A 1 99 ? 4.953 11.793 6.333 1.00 95.62 99 ARG A N 1
ATOM 783 C CA . ARG A 1 99 ? 6.184 11.083 5.961 1.00 95.62 99 ARG A CA 1
ATOM 784 C C . ARG A 1 99 ? 6.173 10.694 4.484 1.00 95.62 99 ARG A C 1
ATOM 786 O O . ARG A 1 99 ? 7.126 10.990 3.767 1.00 95.62 99 ARG A O 1
ATOM 793 N N . ILE A 1 100 ? 5.083 10.082 4.022 1.00 92.38 100 ILE A N 1
ATOM 794 C CA . ILE A 1 100 ? 4.911 9.648 2.631 1.00 92.38 100 ILE A CA 1
ATOM 795 C C . ILE A 1 100 ? 4.900 10.857 1.692 1.00 92.38 100 ILE A C 1
ATOM 797 O O . ILE A 1 100 ? 5.626 10.858 0.699 1.00 92.38 100 ILE A O 1
ATOM 801 N N . LYS A 1 101 ? 4.148 11.914 2.028 1.00 92.31 101 LYS A N 1
ATOM 802 C CA . LYS A 1 101 ? 4.115 13.162 1.253 1.00 92.31 101 LYS A CA 1
ATOM 803 C C . LYS A 1 101 ? 5.509 13.782 1.109 1.00 92.31 101 LYS A C 1
ATOM 805 O O . LYS A 1 101 ? 5.893 14.159 0.005 1.00 92.31 101 LYS A O 1
ATOM 810 N N . GLY A 1 102 ? 6.272 13.863 2.201 1.00 91.00 102 GLY A N 1
ATOM 811 C CA . GLY A 1 102 ? 7.642 14.385 2.188 1.00 91.00 102 GLY A CA 1
ATOM 812 C C . GLY A 1 102 ? 8.585 13.547 1.324 1.00 91.00 102 GLY A C 1
ATOM 813 O O . GLY A 1 102 ? 9.302 14.095 0.489 1.00 91.00 102 GLY A O 1
ATOM 814 N N . ASN A 1 103 ? 8.532 12.218 1.460 1.00 90.06 103 ASN A N 1
ATOM 815 C CA . ASN A 1 103 ? 9.327 11.304 0.638 1.00 90.06 103 ASN A CA 1
ATOM 816 C C . ASN A 1 103 ? 9.006 11.461 -0.856 1.00 90.06 103 ASN A C 1
ATOM 818 O O . ASN A 1 103 ? 9.904 11.561 -1.686 1.00 90.06 103 ASN A O 1
ATOM 822 N N . MET A 1 104 ? 7.721 11.550 -1.198 1.00 86.50 104 MET A N 1
ATOM 823 C CA . MET A 1 104 ? 7.282 11.709 -2.582 1.00 86.50 104 MET A CA 1
ATOM 824 C C . MET A 1 104 ? 7.706 13.060 -3.172 1.00 86.50 104 MET A C 1
ATOM 826 O O . MET A 1 104 ? 8.114 13.116 -4.331 1.00 86.50 104 MET A O 1
ATOM 830 N N . ASN A 1 105 ? 7.671 14.136 -2.378 1.00 88.50 105 ASN A N 1
ATOM 831 C CA . ASN A 1 105 ? 8.188 15.437 -2.797 1.00 88.50 105 ASN A CA 1
ATOM 832 C C . ASN A 1 105 ? 9.699 15.383 -3.070 1.00 88.50 105 ASN A C 1
ATOM 834 O O . ASN A 1 105 ? 10.144 15.835 -4.118 1.00 88.50 105 ASN A O 1
ATOM 838 N N . SER A 1 106 ? 10.473 14.747 -2.187 1.00 87.50 106 SER A N 1
ATOM 839 C CA . SER A 1 106 ? 11.918 14.573 -2.381 1.00 87.50 106 SER A CA 1
ATOM 840 C C . SER A 1 106 ? 12.244 13.746 -3.633 1.00 87.50 106 SER A C 1
ATOM 842 O O . SER A 1 106 ? 13.103 14.130 -4.427 1.00 87.50 106 SER A O 1
ATOM 844 N N . MET A 1 107 ? 11.515 12.649 -3.872 1.00 85.00 107 MET A N 1
ATOM 845 C CA . MET A 1 107 ? 11.663 11.853 -5.098 1.00 85.00 107 MET A CA 1
ATOM 846 C C . MET A 1 107 ? 11.323 12.660 -6.353 1.00 85.00 107 MET A C 1
ATOM 848 O O . MET A 1 107 ? 11.976 12.505 -7.385 1.00 85.00 107 MET A O 1
ATOM 852 N N . ARG A 1 108 ? 10.308 13.527 -6.275 1.00 84.88 108 ARG A N 1
ATOM 853 C CA . ARG A 1 108 ? 9.926 14.411 -7.375 1.00 84.88 108 ARG A CA 1
ATOM 854 C C . ARG A 1 108 ? 11.018 15.433 -7.674 1.00 84.88 108 ARG A C 1
ATOM 856 O O . ARG A 1 108 ? 11.391 15.559 -8.832 1.00 84.88 108 ARG A O 1
ATOM 863 N N . GLU A 1 109 ? 11.529 16.127 -6.661 1.00 87.88 109 GLU A N 1
ATOM 864 C CA . GLU A 1 109 ? 12.628 17.088 -6.815 1.00 87.88 109 GLU A CA 1
ATOM 865 C C . GLU A 1 109 ? 13.846 16.411 -7.451 1.00 87.88 109 GLU A C 1
ATOM 867 O O . GLU A 1 109 ? 14.407 16.912 -8.422 1.00 87.88 109 GLU A O 1
ATOM 872 N N . HIS A 1 110 ? 14.193 15.208 -6.988 1.00 86.62 110 HIS A N 1
ATOM 873 C CA . HIS A 1 110 ? 15.265 14.416 -7.583 1.00 86.62 110 HIS A CA 1
ATOM 874 C C . HIS A 1 110 ? 14.991 14.065 -9.057 1.00 86.62 110 HIS A C 1
ATOM 876 O O . HIS A 1 110 ? 15.881 14.169 -9.901 1.00 86.62 110 HIS A O 1
ATOM 882 N N . ALA A 1 111 ? 13.756 13.687 -9.396 1.00 83.00 111 ALA A N 1
ATOM 883 C CA . ALA A 1 111 ? 13.368 13.399 -10.775 1.00 83.00 111 ALA A CA 1
ATOM 884 C C . ALA A 1 111 ? 13.390 14.648 -11.675 1.00 83.00 111 ALA A C 1
ATOM 886 O O . ALA A 1 111 ? 13.799 14.549 -12.831 1.00 83.00 111 ALA A O 1
ATOM 887 N N . GLU A 1 112 ? 12.983 15.813 -11.166 1.00 85.00 112 GLU A N 1
ATOM 888 C CA . GLU A 1 112 ? 13.036 17.088 -11.891 1.00 85.00 112 GLU A CA 1
ATOM 889 C C . GLU A 1 112 ? 14.488 17.507 -12.164 1.00 85.00 112 GLU A C 1
ATOM 891 O O . GLU A 1 112 ? 14.814 17.854 -13.300 1.00 85.00 112 GLU A O 1
ATOM 896 N N . LEU A 1 113 ? 15.383 17.364 -11.179 1.00 90.06 113 LEU A N 1
ATOM 897 C CA . LEU A 1 113 ? 16.818 17.619 -11.350 1.00 90.06 113 LEU A CA 1
ATOM 898 C C . LEU A 1 113 ? 17.442 16.696 -12.408 1.00 90.06 113 LEU A C 1
ATOM 900 O O . LEU A 1 113 ? 18.131 17.168 -13.312 1.00 90.06 113 LEU A O 1
ATOM 904 N N . LEU A 1 114 ? 17.173 15.387 -12.346 1.00 87.81 114 LEU A N 1
ATOM 905 C CA . LEU A 1 114 ? 17.677 14.436 -13.342 1.00 87.81 114 LEU A CA 1
ATOM 906 C C . LEU A 1 114 ? 17.079 14.664 -14.734 1.00 87.81 114 LEU A C 1
ATOM 908 O O . LEU A 1 114 ? 17.778 14.465 -15.729 1.00 87.81 114 LEU A O 1
ATOM 912 N N . SER A 1 115 ? 15.808 15.071 -14.824 1.00 81.94 115 SER A N 1
ATOM 913 C CA . SER A 1 115 ? 15.195 15.417 -16.109 1.00 81.94 115 SER A CA 1
ATOM 914 C C . SER A 1 115 ? 15.856 16.645 -16.716 1.00 81.94 115 SER A C 1
ATOM 916 O O . SER A 1 115 ? 16.205 16.585 -17.886 1.00 81.94 115 SER A O 1
ATOM 918 N N . SER A 1 116 ? 16.104 17.699 -15.931 1.00 83.56 116 SER A N 1
ATOM 919 C CA . SER A 1 116 ? 16.813 18.896 -16.405 1.00 83.56 116 SER A CA 1
ATOM 920 C C . SER A 1 116 ? 18.205 18.548 -16.926 1.00 83.56 116 SER A C 1
ATOM 922 O O . SER A 1 116 ? 18.548 18.903 -18.045 1.00 83.56 116 SER A O 1
ATOM 924 N N . VAL A 1 117 ? 18.979 17.760 -16.171 1.00 85.81 117 VAL A N 1
ATOM 925 C CA . VAL A 1 117 ? 20.309 17.310 -16.612 1.00 85.81 117 VAL A CA 1
ATOM 926 C C . VAL A 1 117 ? 20.218 16.469 -17.888 1.00 85.81 117 VAL A C 1
ATOM 928 O O . VAL A 1 117 ? 21.040 16.605 -18.791 1.00 85.81 117 VAL A O 1
ATOM 931 N N . ARG A 1 118 ? 19.226 15.578 -17.994 1.00 84.75 118 ARG A N 1
ATOM 932 C CA . ARG A 1 118 ? 19.019 14.772 -19.203 1.00 84.75 118 ARG A CA 1
ATOM 933 C C . ARG A 1 118 ? 18.650 15.638 -20.403 1.00 84.75 118 ARG A C 1
ATOM 935 O O . ARG A 1 118 ? 19.110 15.327 -21.503 1.00 84.75 118 ARG A O 1
ATOM 942 N N . ASP A 1 119 ? 17.826 16.657 -20.207 1.00 85.88 119 ASP A N 1
ATOM 943 C CA . ASP A 1 119 ? 17.400 17.569 -21.262 1.00 85.88 119 ASP A CA 1
ATOM 944 C C . ASP A 1 119 ? 18.599 18.406 -21.735 1.00 85.88 119 ASP A C 1
ATOM 946 O O . ASP A 1 119 ? 18.877 18.393 -22.932 1.00 85.88 119 ASP A O 1
ATOM 950 N N . ASP A 1 120 ? 19.424 18.932 -20.822 1.00 84.38 120 ASP A N 1
ATOM 951 C CA . ASP A 1 120 ? 20.679 19.636 -21.142 1.00 84.38 120 ASP A CA 1
ATOM 952 C C . ASP A 1 120 ? 21.666 18.738 -21.914 1.00 84.38 120 ASP A C 1
ATOM 954 O O . ASP A 1 120 ? 22.253 19.133 -22.924 1.00 84.38 120 ASP A O 1
ATOM 958 N N . ILE A 1 121 ? 21.841 17.481 -21.481 1.00 81.69 121 ILE A N 1
ATOM 959 C CA . ILE A 1 121 ? 22.683 16.491 -22.177 1.00 81.69 121 ILE A CA 1
ATOM 960 C C . ILE A 1 121 ? 22.116 16.185 -23.566 1.00 81.69 121 ILE A C 1
ATOM 962 O O . ILE A 1 121 ? 22.869 15.976 -24.520 1.00 81.69 121 ILE A O 1
ATOM 966 N N . SER A 1 122 ? 20.795 16.090 -23.687 1.00 79.69 122 SER A N 1
ATOM 967 C CA . SER A 1 122 ? 20.131 15.788 -24.954 1.00 79.69 122 SER A CA 1
ATOM 968 C C . SER A 1 122 ? 20.245 16.961 -25.919 1.00 79.69 122 SER A C 1
ATOM 970 O O . SER A 1 122 ? 20.568 16.733 -27.081 1.00 79.69 122 SER A O 1
ATOM 972 N N . GLU A 1 123 ? 20.088 18.191 -25.438 1.00 80.88 123 GLU A N 1
ATOM 973 C CA . GLU A 1 123 ? 20.298 19.429 -26.187 1.00 80.88 123 GLU A CA 1
ATOM 974 C C . GLU A 1 123 ? 21.760 19.573 -26.635 1.00 80.88 123 GLU A C 1
ATOM 976 O O . GLU A 1 123 ? 22.032 19.797 -27.816 1.00 80.88 123 GLU A O 1
ATOM 981 N N . TYR A 1 124 ? 22.722 19.302 -25.746 1.00 73.69 124 TYR A N 1
ATOM 982 C CA . TYR A 1 124 ? 24.147 19.260 -26.091 1.00 73.69 124 TYR A CA 1
ATOM 983 C C . TYR A 1 124 ? 24.465 18.201 -27.159 1.00 73.69 124 TYR A C 1
ATOM 985 O O . TYR A 1 124 ? 25.309 18.405 -28.030 1.00 73.69 124 TYR A O 1
ATOM 993 N N . LYS A 1 125 ? 23.779 17.056 -27.135 1.00 68.31 125 LYS A N 1
ATOM 994 C CA . LYS A 1 125 ? 23.935 16.017 -28.162 1.00 68.31 125 LYS A CA 1
ATOM 995 C C . LYS A 1 125 ? 23.218 16.370 -29.468 1.00 68.31 125 LYS A C 1
ATOM 997 O O . LYS A 1 125 ? 23.703 15.977 -30.528 1.00 68.31 125 LYS A O 1
ATOM 1002 N N . ALA A 1 126 ? 22.094 17.082 -29.399 1.00 68.19 126 ALA A N 1
ATOM 1003 C CA . ALA A 1 126 ? 21.300 17.517 -30.546 1.00 68.19 126 ALA A CA 1
ATOM 1004 C C . ALA A 1 126 ? 21.936 18.697 -31.293 1.00 68.19 126 ALA A C 1
ATOM 1006 O O . ALA A 1 126 ? 21.796 18.779 -32.510 1.00 68.19 126 ALA A O 1
ATOM 1007 N N . SER A 1 127 ? 22.717 19.542 -30.611 1.00 72.56 127 SER A N 1
ATOM 1008 C CA . SER A 1 127 ? 23.491 20.634 -31.226 1.00 72.56 127 SER A CA 1
ATOM 1009 C C . SER A 1 127 ? 24.619 20.161 -32.164 1.00 72.56 127 SER A C 1
ATOM 1011 O O . SER A 1 127 ? 25.376 20.971 -32.693 1.00 72.56 127 SER A O 1
ATOM 1013 N N . GLY A 1 128 ? 24.739 18.850 -32.412 1.00 60.62 128 GLY A N 1
ATOM 1014 C CA . GLY A 1 128 ? 25.596 18.291 -33.461 1.00 60.62 128 GLY A CA 1
ATOM 1015 C C . GLY A 1 128 ? 27.087 18.228 -33.119 1.00 60.62 128 GLY A C 1
ATOM 1016 O O . GLY A 1 128 ? 27.881 17.785 -33.943 1.00 60.62 128 GLY A O 1
ATOM 1017 N N . SER A 1 129 ? 27.481 18.587 -31.894 1.00 60.81 129 SER A N 1
ATOM 1018 C CA . SER A 1 129 ? 28.878 18.572 -31.427 1.00 60.81 129 SER A CA 1
ATOM 1019 C C . SER A 1 129 ? 29.468 17.160 -31.237 1.00 60.81 129 SER A C 1
ATOM 1021 O O . SER A 1 129 ? 30.635 17.020 -30.858 1.00 60.81 129 SER A O 1
ATOM 1023 N N . MET A 1 130 ? 28.687 16.093 -31.434 1.00 65.62 130 MET A N 1
ATOM 1024 C CA . MET A 1 130 ? 29.081 14.743 -31.032 1.00 65.62 130 MET A CA 1
ATOM 1025 C C . MET A 1 130 ? 29.654 13.930 -32.201 1.00 65.62 130 MET A C 1
ATOM 1027 O O . MET A 1 130 ? 28.931 13.509 -33.100 1.00 65.62 130 MET A O 1
ATOM 1031 N N . SER A 1 131 ? 30.968 13.683 -32.161 1.00 73.12 131 SER A N 1
ATOM 1032 C CA . SER A 1 131 ? 31.701 12.901 -33.168 1.00 73.12 131 SER A CA 1
ATOM 1033 C C . SER A 1 131 ? 31.066 11.514 -33.401 1.00 73.12 131 SER A C 1
ATOM 1035 O O . SER A 1 131 ? 30.699 10.856 -32.420 1.00 73.12 131 SER A O 1
ATOM 1037 N N . PRO A 1 132 ? 31.019 10.997 -34.648 1.00 74.31 132 PRO A N 1
ATOM 1038 C CA . PRO A 1 132 ? 30.529 9.646 -34.955 1.00 74.31 132 PRO A CA 1
ATOM 1039 C C . PRO A 1 132 ? 31.168 8.541 -34.095 1.00 74.31 132 PRO A C 1
ATOM 1041 O O . PRO A 1 132 ? 30.511 7.582 -33.697 1.00 74.31 132 PRO A O 1
ATOM 1044 N N . ARG A 1 133 ? 32.442 8.708 -33.709 1.00 76.31 133 ARG A N 1
ATOM 1045 C CA . ARG A 1 133 ? 33.146 7.790 -32.796 1.00 76.31 133 ARG A CA 1
ATOM 1046 C C . ARG A 1 133 ? 32.518 7.750 -31.399 1.00 76.31 133 ARG A C 1
ATOM 1048 O O . ARG A 1 133 ? 32.473 6.690 -30.781 1.00 76.31 133 ARG A O 1
ATOM 1055 N N . MET A 1 134 ? 32.029 8.879 -30.898 1.00 74.75 134 MET A N 1
ATOM 1056 C CA . MET A 1 134 ? 31.394 8.957 -29.582 1.00 74.75 134 MET A CA 1
ATOM 1057 C C . MET A 1 134 ? 29.993 8.327 -29.584 1.00 74.75 134 MET A C 1
ATOM 1059 O O . MET A 1 134 ? 29.586 7.734 -28.586 1.00 74.75 134 MET A O 1
ATOM 1063 N N . GLN A 1 135 ? 29.274 8.388 -30.711 1.00 76.88 135 GLN A N 1
ATOM 1064 C CA . GLN A 1 135 ? 27.993 7.692 -30.868 1.00 76.88 135 GLN A CA 1
ATOM 1065 C C . GLN A 1 135 ? 28.164 6.171 -30.752 1.00 76.88 135 GLN A C 1
ATOM 1067 O O . GLN A 1 135 ? 27.451 5.543 -29.973 1.00 76.88 135 GLN A O 1
ATOM 1072 N N . LEU A 1 136 ? 29.175 5.605 -31.420 1.00 83.56 136 LEU A N 1
ATOM 1073 C CA . LEU A 1 136 ? 29.491 4.173 -31.343 1.00 83.56 136 LEU A CA 1
ATOM 1074 C C . LEU A 1 136 ? 29.925 3.734 -29.935 1.00 83.56 136 LEU A C 1
ATOM 1076 O O . LEU A 1 136 ? 29.529 2.672 -29.457 1.00 83.56 136 LEU A O 1
ATOM 1080 N N . LEU A 1 137 ? 30.720 4.551 -29.234 1.00 84.94 137 LEU A N 1
ATOM 1081 C CA . LEU A 1 137 ? 31.111 4.258 -27.849 1.00 84.94 137 LEU A CA 1
ATOM 1082 C C . LEU A 1 137 ? 29.906 4.259 -26.902 1.00 84.94 137 LEU A C 1
ATOM 1084 O O . LEU A 1 137 ? 29.807 3.392 -26.033 1.00 84.94 137 LEU A O 1
ATOM 1088 N N . ARG A 1 138 ? 28.964 5.190 -27.091 1.00 82.06 138 ARG A N 1
ATOM 1089 C CA . ARG A 1 138 ? 27.708 5.216 -26.334 1.00 82.06 138 ARG A CA 1
ATOM 1090 C C . ARG A 1 138 ? 26.833 4.005 -26.648 1.00 82.06 138 ARG A C 1
ATOM 1092 O O . ARG A 1 138 ? 26.251 3.449 -25.724 1.00 82.06 138 ARG A O 1
ATOM 1099 N N . GLU A 1 139 ? 26.727 3.608 -27.913 1.00 83.69 139 GLU A N 1
ATOM 1100 C CA . GLU A 1 139 ? 25.983 2.408 -28.310 1.00 83.69 139 GLU A CA 1
ATOM 1101 C C . GLU A 1 139 ? 26.566 1.169 -27.624 1.00 83.69 139 GLU A C 1
ATOM 1103 O O . GLU A 1 139 ? 25.840 0.419 -26.978 1.00 83.69 139 GLU A O 1
ATOM 1108 N N . ARG A 1 140 ? 27.896 1.029 -27.624 1.00 87.44 140 ARG A N 1
ATOM 1109 C CA . ARG A 1 140 ? 28.583 -0.046 -26.901 1.00 87.44 140 ARG A CA 1
ATOM 1110 C C . ARG A 1 140 ? 28.299 -0.019 -25.395 1.00 87.44 140 ARG A C 1
ATOM 1112 O O . ARG A 1 140 ? 28.076 -1.073 -24.806 1.00 87.44 140 ARG A O 1
ATOM 1119 N N . ALA A 1 141 ? 28.284 1.162 -24.775 1.00 85.44 141 ALA A N 1
ATOM 1120 C CA . ALA A 1 141 ? 27.942 1.312 -23.359 1.00 85.44 141 ALA A CA 1
ATOM 1121 C C . ALA A 1 141 ? 26.475 0.942 -23.070 1.00 85.44 141 ALA A C 1
ATOM 1123 O O . ALA A 1 141 ? 26.194 0.285 -22.071 1.00 85.44 141 ALA A O 1
ATOM 1124 N N . ALA A 1 142 ? 25.548 1.304 -23.961 1.00 85.06 142 ALA A N 1
ATOM 1125 C CA . ALA A 1 142 ? 24.139 0.935 -23.847 1.00 85.06 142 ALA A CA 1
ATOM 1126 C C . ALA A 1 142 ? 23.922 -0.580 -24.008 1.00 85.06 142 ALA A C 1
ATOM 1128 O O . ALA A 1 142 ? 23.160 -1.171 -23.243 1.00 85.06 142 ALA A O 1
ATOM 1129 N N . ILE A 1 143 ? 24.632 -1.223 -24.944 1.00 90.50 143 ILE A N 1
ATOM 1130 C CA . ILE A 1 143 ? 24.628 -2.686 -25.101 1.00 90.50 143 ILE A CA 1
ATOM 1131 C C . ILE A 1 143 ? 25.153 -3.350 -23.826 1.00 90.50 143 ILE A C 1
ATOM 1133 O O . ILE A 1 143 ? 24.526 -4.273 -23.314 1.00 90.50 143 ILE A O 1
ATOM 1137 N N . HIS A 1 144 ? 26.263 -2.855 -23.273 1.00 92.94 144 HIS A N 1
ATOM 1138 C CA . HIS A 1 144 ? 26.826 -3.398 -22.039 1.00 92.94 144 HIS A CA 1
ATOM 1139 C C . HIS A 1 144 ? 25.864 -3.259 -20.849 1.00 92.94 144 HIS A C 1
ATOM 1141 O O . HIS A 1 144 ? 25.689 -4.210 -20.094 1.00 92.94 144 HIS A O 1
ATOM 1147 N N . GLY A 1 145 ? 25.196 -2.108 -20.703 1.00 89.25 145 GLY A N 1
ATOM 1148 C CA . GLY A 1 145 ? 24.166 -1.919 -19.675 1.00 89.25 145 GLY A CA 1
ATOM 1149 C C . GLY A 1 145 ? 22.940 -2.820 -19.875 1.00 89.25 145 GLY A C 1
ATOM 1150 O O . GLY A 1 145 ? 22.354 -3.303 -18.910 1.00 89.25 145 GLY A O 1
ATOM 1151 N N . SER A 1 146 ? 22.577 -3.103 -21.129 1.00 91.69 146 SER A N 1
ATOM 1152 C CA . SER A 1 146 ? 21.487 -4.035 -21.447 1.00 91.69 146 SER A CA 1
ATOM 1153 C C . SER A 1 146 ? 21.853 -5.478 -21.094 1.00 91.69 146 SER A C 1
ATOM 1155 O O . SER A 1 146 ? 21.005 -6.217 -20.605 1.00 91.69 146 SER A O 1
ATOM 1157 N N . ILE A 1 147 ? 23.114 -5.873 -21.293 1.00 91.94 147 ILE A N 1
ATOM 1158 C CA . ILE A 1 147 ? 23.623 -7.200 -20.919 1.00 91.94 147 ILE A CA 1
ATOM 1159 C C . ILE A 1 147 ? 23.561 -7.397 -19.402 1.00 91.94 147 ILE A C 1
ATOM 1161 O O . ILE A 1 147 ? 23.007 -8.397 -18.958 1.00 91.94 147 ILE A O 1
ATOM 1165 N N . SER A 1 148 ? 24.024 -6.427 -18.606 1.00 89.19 148 SER A N 1
ATOM 1166 C CA . SER A 1 148 ? 23.923 -6.532 -17.142 1.00 89.19 148 SER A CA 1
ATOM 1167 C C . SER A 1 148 ? 22.470 -6.599 -16.661 1.00 89.19 148 SER A C 1
ATOM 1169 O O . SER A 1 148 ? 22.151 -7.369 -15.765 1.00 89.19 148 SER A O 1
ATOM 1171 N N . HIS A 1 149 ? 21.564 -5.849 -17.296 1.00 90.50 149 HIS A N 1
ATOM 1172 C CA . HIS A 1 149 ? 20.139 -5.914 -16.968 1.00 90.50 149 HIS A CA 1
ATOM 1173 C C . HIS A 1 149 ? 19.519 -7.280 -17.318 1.00 90.50 149 HIS A C 1
ATOM 1175 O O . HIS A 1 149 ? 18.647 -7.774 -16.606 1.00 90.50 149 HIS A O 1
ATOM 1181 N N . ILE A 1 150 ? 19.964 -7.923 -18.403 1.00 93.50 150 ILE A N 1
ATOM 1182 C CA . ILE A 1 150 ? 19.550 -9.293 -18.737 1.00 93.50 150 ILE A CA 1
ATOM 1183 C C . ILE A 1 150 ? 20.016 -10.277 -17.656 1.00 93.50 150 ILE A C 1
ATOM 1185 O O . ILE A 1 150 ? 19.232 -11.145 -17.272 1.00 93.50 150 ILE A O 1
ATOM 1189 N N . ASP A 1 151 ? 21.232 -10.126 -17.128 1.00 94.88 151 ASP A N 1
ATOM 1190 C CA . ASP A 1 151 ? 21.731 -10.976 -16.040 1.00 94.88 151 ASP A CA 1
ATOM 1191 C C . ASP A 1 151 ? 20.883 -10.837 -14.763 1.00 94.88 151 ASP A C 1
ATOM 1193 O O . ASP A 1 151 ? 20.541 -11.846 -14.136 1.00 94.88 151 ASP A O 1
ATOM 1197 N N . ASP A 1 152 ? 20.446 -9.621 -14.423 1.00 92.25 152 ASP A N 1
ATOM 1198 C CA . ASP A 1 152 ? 19.533 -9.381 -13.297 1.00 92.25 152 ASP A CA 1
ATOM 1199 C C . ASP A 1 152 ? 18.172 -10.059 -13.509 1.00 92.25 152 ASP A C 1
ATOM 1201 O O . ASP A 1 152 ? 17.657 -10.739 -12.615 1.00 92.25 152 ASP A O 1
ATOM 1205 N N . VAL A 1 153 ? 17.604 -9.948 -14.716 1.00 93.38 153 VAL A N 1
ATOM 1206 C CA . VAL A 1 153 ? 16.344 -10.619 -15.077 1.00 93.38 153 VAL A CA 1
ATOM 1207 C C . VAL A 1 153 ? 16.493 -12.143 -15.009 1.00 93.38 153 VAL A C 1
ATOM 1209 O O . VAL A 1 153 ? 15.592 -12.830 -14.520 1.00 93.38 153 VAL A O 1
ATOM 1212 N N . ILE A 1 154 ? 17.632 -12.694 -15.442 1.00 94.31 154 ILE A N 1
ATOM 1213 C CA . ILE A 1 154 ? 17.932 -14.128 -15.328 1.00 94.31 154 ILE A CA 1
ATOM 1214 C C . ILE A 1 154 ? 18.000 -14.543 -13.854 1.00 94.31 154 ILE A C 1
ATOM 1216 O O . ILE A 1 154 ? 17.383 -15.540 -13.469 1.00 94.31 154 ILE A O 1
ATOM 1220 N N . SER A 1 155 ? 18.696 -13.776 -13.016 1.00 94.06 155 SER A N 1
ATOM 1221 C CA . SER A 1 155 ? 18.801 -14.023 -11.574 1.00 94.06 155 SER A CA 1
ATOM 1222 C C . SER A 1 155 ? 17.431 -13.983 -10.880 1.00 94.06 155 SER A C 1
ATOM 1224 O O . SER A 1 155 ? 17.068 -14.885 -10.110 1.00 94.06 155 SER A O 1
ATOM 1226 N N . GLN A 1 156 ? 16.597 -12.997 -11.222 1.00 93.25 156 GLN A N 1
ATOM 1227 C CA . GLN A 1 156 ? 15.229 -12.882 -10.719 1.00 93.25 156 GLN A CA 1
ATOM 1228 C C . GLN A 1 156 ? 14.356 -14.064 -11.168 1.00 93.25 156 GLN A C 1
ATOM 1230 O O . GLN A 1 156 ? 13.597 -14.622 -10.366 1.00 93.25 156 GLN A O 1
ATOM 1235 N N . ALA A 1 157 ? 14.486 -14.500 -12.424 1.00 93.12 157 ALA A N 1
ATOM 1236 C CA . ALA A 1 157 ? 13.778 -15.665 -12.945 1.00 93.12 157 ALA A CA 1
ATOM 1237 C C . ALA A 1 157 ? 14.201 -16.963 -12.233 1.00 93.12 157 ALA A C 1
ATOM 1239 O O . ALA A 1 157 ? 13.348 -17.781 -11.878 1.00 93.12 157 ALA A O 1
ATOM 1240 N N . GLN A 1 158 ? 15.497 -17.144 -11.956 1.00 94.88 158 GLN A N 1
ATOM 1241 C CA . GLN A 1 158 ? 16.008 -18.286 -11.189 1.00 94.88 158 GLN A CA 1
ATOM 1242 C C . GLN A 1 158 ? 15.481 -18.287 -9.749 1.00 94.88 158 GLN A C 1
ATOM 1244 O O . GLN A 1 158 ? 15.019 -19.323 -9.264 1.00 94.88 158 GLN A O 1
ATOM 1249 N N . THR A 1 159 ? 15.469 -17.124 -9.098 1.00 93.00 159 THR A N 1
ATOM 1250 C CA . THR A 1 159 ? 14.914 -16.952 -7.748 1.00 93.00 159 THR A CA 1
ATOM 1251 C C . THR A 1 159 ? 13.420 -17.280 -7.721 1.00 93.00 159 THR A C 1
ATOM 1253 O O . THR A 1 159 ? 12.956 -18.034 -6.864 1.00 93.00 159 THR A O 1
ATOM 1256 N N . THR A 1 160 ? 12.669 -16.799 -8.714 1.00 92.38 160 THR A N 1
ATOM 1257 C CA . THR A 1 160 ? 11.235 -17.090 -8.861 1.00 92.38 160 THR A CA 1
ATOM 1258 C C . THR A 1 160 ? 10.995 -18.584 -9.071 1.00 92.38 160 THR A C 1
ATOM 1260 O O . THR A 1 160 ? 10.128 -19.172 -8.426 1.00 92.38 160 THR A O 1
ATOM 1263 N N . ARG A 1 161 ? 11.804 -19.243 -9.909 1.00 93.44 161 ARG A N 1
ATOM 1264 C CA . ARG A 1 161 ? 11.743 -20.698 -10.111 1.00 93.44 161 ARG A CA 1
ATOM 1265 C C . ARG A 1 161 ? 12.009 -21.466 -8.814 1.00 93.44 161 ARG A C 1
ATOM 1267 O O . ARG A 1 161 ? 11.303 -22.433 -8.531 1.00 93.44 161 ARG A O 1
ATOM 1274 N N . ALA A 1 162 ? 12.999 -21.051 -8.024 1.00 92.25 162 ALA A N 1
ATOM 1275 C CA . ALA A 1 162 ? 13.295 -21.667 -6.732 1.00 92.25 162 ALA A CA 1
ATOM 1276 C C . ALA A 1 162 ? 12.128 -21.503 -5.741 1.00 92.25 162 ALA A C 1
ATOM 1278 O O . ALA A 1 162 ? 11.736 -22.478 -5.097 1.00 92.25 162 ALA A O 1
ATOM 1279 N N . ALA A 1 163 ? 11.519 -20.314 -5.681 1.00 89.75 163 ALA A N 1
ATOM 1280 C CA . ALA A 1 163 ? 10.350 -20.040 -4.846 1.00 89.75 163 ALA A CA 1
ATOM 1281 C C . ALA A 1 163 ? 9.111 -20.852 -5.266 1.00 89.75 163 ALA A C 1
ATOM 1283 O O . ALA A 1 163 ? 8.404 -21.389 -4.419 1.00 89.75 163 ALA A O 1
ATOM 1284 N N . LEU A 1 164 ? 8.852 -21.008 -6.568 1.00 92.12 164 LEU A N 1
ATOM 1285 C CA . LEU A 1 164 ? 7.751 -21.851 -7.052 1.00 92.12 164 LEU A CA 1
ATOM 1286 C C . LEU A 1 164 ? 7.983 -23.334 -6.737 1.00 92.12 164 LEU A C 1
ATOM 1288 O O . LEU A 1 164 ? 7.048 -24.049 -6.371 1.00 92.12 164 LEU A O 1
ATOM 1292 N N . ASN A 1 165 ? 9.228 -23.805 -6.830 1.00 93.56 165 ASN A N 1
ATOM 1293 C CA . ASN A 1 165 ? 9.577 -25.169 -6.440 1.00 93.56 165 ASN A CA 1
ATOM 1294 C C . ASN A 1 165 ? 9.379 -25.405 -4.935 1.00 93.56 165 ASN A C 1
ATOM 1296 O O . ASN A 1 165 ? 8.819 -26.436 -4.564 1.00 93.56 165 ASN A O 1
ATOM 1300 N N . SER A 1 166 ? 9.775 -24.461 -4.075 1.00 89.44 166 SER A N 1
ATOM 1301 C CA . SER A 1 166 ? 9.538 -24.577 -2.629 1.00 89.44 166 SER A CA 1
ATOM 1302 C C . SER A 1 166 ? 8.048 -24.487 -2.282 1.00 89.44 166 SER A C 1
ATOM 1304 O O . SER A 1 166 ? 7.558 -25.241 -1.442 1.00 89.44 166 SER A O 1
ATOM 1306 N N . GLN A 1 167 ? 7.275 -23.653 -2.982 1.00 87.12 167 GLN A N 1
ATOM 1307 C CA . GLN A 1 167 ? 5.815 -23.651 -2.858 1.00 87.12 167 GLN A CA 1
ATOM 1308 C C . GLN A 1 167 ? 5.219 -25.008 -3.248 1.00 87.12 167 GLN A C 1
ATOM 1310 O O . GLN A 1 167 ? 4.364 -25.528 -2.533 1.00 87.12 167 GLN A O 1
ATOM 1315 N N . ARG A 1 168 ? 5.695 -25.635 -4.331 1.00 89.69 168 ARG A N 1
ATOM 1316 C CA . ARG A 1 168 ? 5.227 -26.962 -4.762 1.00 89.69 168 ARG A CA 1
ATOM 1317 C C . ARG A 1 168 ? 5.470 -28.038 -3.703 1.00 89.69 168 ARG A C 1
ATOM 1319 O O . ARG A 1 168 ? 4.584 -28.861 -3.479 1.00 89.69 168 ARG A O 1
ATOM 1326 N N . THR A 1 169 ? 6.628 -28.035 -3.041 1.00 86.62 169 THR A N 1
ATOM 1327 C CA . THR A 1 169 ? 6.896 -28.979 -1.944 1.00 86.62 169 THR A CA 1
ATOM 1328 C C . THR A 1 169 ? 5.973 -28.723 -0.753 1.00 86.62 169 THR A C 1
ATOM 1330 O O . THR A 1 169 ? 5.408 -29.670 -0.214 1.00 86.62 169 THR A O 1
ATOM 1333 N N . LEU A 1 170 ? 5.716 -27.453 -0.410 1.00 83.75 170 LEU A N 1
ATOM 1334 C CA . LEU A 1 170 ? 4.756 -27.096 0.640 1.00 83.75 170 LEU A CA 1
ATOM 1335 C C . LEU A 1 170 ? 3.331 -27.562 0.303 1.00 83.75 170 LEU A C 1
ATOM 1337 O O . LEU A 1 170 ? 2.643 -28.073 1.181 1.00 83.75 170 LEU A O 1
ATOM 1341 N N . PHE A 1 171 ? 2.882 -27.444 -0.952 1.00 83.38 171 PHE A N 1
ATOM 1342 C CA . PHE A 1 171 ? 1.580 -27.974 -1.380 1.00 83.38 171 PHE A CA 1
ATOM 1343 C C . PHE A 1 171 ? 1.487 -29.499 -1.226 1.00 83.38 171 PHE A C 1
ATOM 1345 O O . PHE A 1 171 ? 0.445 -29.998 -0.797 1.00 83.38 171 PHE A O 1
ATOM 1352 N N . GLY A 1 172 ? 2.571 -30.229 -1.509 1.00 83.75 172 GLY A N 1
ATOM 1353 C CA . GLY A 1 172 ? 2.660 -31.664 -1.218 1.00 83.75 172 GLY A CA 1
ATOM 1354 C C . GLY A 1 172 ? 2.482 -31.963 0.275 1.00 83.75 172 GLY A C 1
ATOM 1355 O O . GLY A 1 172 ? 1.665 -32.806 0.653 1.00 83.75 172 GLY A O 1
ATOM 1356 N N . ASP A 1 173 ? 3.161 -31.202 1.136 1.00 79.56 173 ASP A N 1
ATOM 1357 C CA . ASP A 1 173 ? 3.048 -31.334 2.593 1.00 79.56 173 ASP A CA 1
ATOM 1358 C C . ASP A 1 173 ? 1.648 -30.972 3.112 1.00 79.56 173 ASP A C 1
ATOM 1360 O O . ASP A 1 173 ? 1.117 -31.637 4.007 1.00 79.56 173 ASP A O 1
ATOM 1364 N N . PHE A 1 174 ? 1.012 -29.939 2.550 1.00 79.62 174 PHE A N 1
ATOM 1365 C CA . PHE A 1 174 ? -0.362 -29.563 2.886 1.00 79.62 174 PHE A CA 1
ATOM 1366 C C . PHE A 1 174 ? -1.356 -30.651 2.496 1.00 79.62 174 PHE A C 1
ATOM 1368 O O . PHE A 1 174 ? -2.235 -30.969 3.294 1.00 79.62 174 PHE A O 1
ATOM 1375 N N . GLN A 1 175 ? -1.202 -31.268 1.324 1.00 77.12 175 GLN A N 1
ATOM 1376 C CA . GLN A 1 175 ? -2.036 -32.398 0.920 1.00 77.12 175 GLN A CA 1
ATOM 1377 C C . GLN A 1 175 ? -1.914 -33.563 1.918 1.00 77.12 175 GLN A C 1
ATOM 1379 O O . GLN A 1 175 ? -2.927 -34.149 2.311 1.00 77.12 175 GLN A O 1
ATOM 1384 N N . GLY A 1 176 ? -0.699 -33.843 2.404 1.00 76.94 176 GLY A N 1
ATOM 1385 C CA . GLY A 1 176 ? -0.458 -34.824 3.466 1.00 76.94 176 GLY A CA 1
ATOM 1386 C C . GLY A 1 176 ? -1.133 -34.460 4.795 1.00 76.94 176 GLY A C 1
ATOM 1387 O O . GLY A 1 176 ? -1.819 -35.290 5.396 1.00 76.94 176 GLY A O 1
ATOM 1388 N N . LYS A 1 177 ? -1.009 -33.203 5.241 1.00 79.12 177 LYS A N 1
ATOM 1389 C CA . LYS A 1 177 ? -1.626 -32.711 6.489 1.00 79.12 177 LYS A CA 1
ATOM 1390 C C . LYS A 1 177 ? -3.154 -32.667 6.419 1.00 79.12 177 LYS A C 1
ATOM 1392 O O . LYS A 1 177 ? -3.810 -33.027 7.392 1.00 79.12 177 LYS A O 1
ATOM 1397 N N . VAL A 1 178 ? -3.737 -32.281 5.284 1.00 80.19 178 VAL A N 1
ATOM 1398 C CA . VAL A 1 178 ? -5.195 -32.299 5.067 1.00 80.19 178 VAL A CA 1
ATOM 1399 C C . VAL A 1 178 ? -5.728 -33.728 5.118 1.00 80.19 178 VAL A C 1
ATOM 1401 O O . VAL A 1 178 ? -6.759 -33.963 5.747 1.00 80.19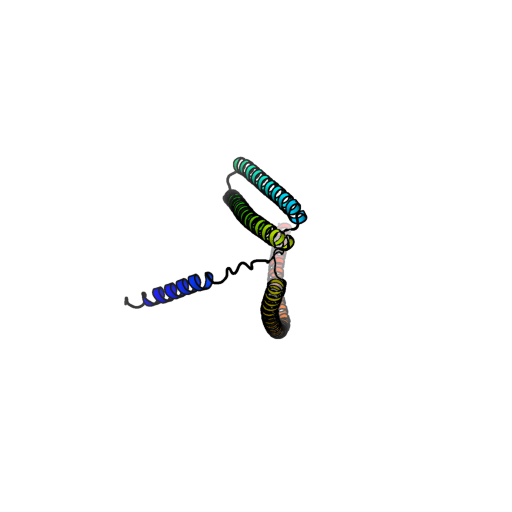 178 VAL A O 1
ATOM 1404 N N . LYS A 1 179 ? -5.007 -34.700 4.544 1.00 78.38 179 LYS A N 1
ATOM 1405 C CA . LYS A 1 179 ? -5.361 -36.121 4.655 1.00 78.38 179 LYS A CA 1
ATOM 1406 C C . LYS A 1 179 ? -5.326 -36.599 6.113 1.00 78.38 179 LYS A C 1
ATOM 1408 O O . LYS A 1 179 ? -6.293 -37.187 6.582 1.00 78.38 179 LYS A O 1
ATOM 1413 N N . LEU A 1 180 ? -4.290 -36.224 6.868 1.00 72.81 180 LEU A N 1
ATOM 1414 C CA . LEU A 1 180 ? -4.185 -36.527 8.302 1.00 72.81 180 LEU A CA 1
ATOM 1415 C C . LEU A 1 180 ? -5.330 -35.903 9.131 1.00 72.81 180 LEU A C 1
ATOM 1417 O O . LEU A 1 180 ? -5.825 -36.519 10.075 1.00 72.81 180 LEU A O 1
ATOM 1421 N N . LEU A 1 181 ? -5.755 -34.679 8.795 1.00 72.88 181 LEU A N 1
ATOM 1422 C CA . LEU A 1 181 ? -6.896 -34.010 9.431 1.00 72.88 181 LEU A CA 1
ATOM 1423 C C . LEU A 1 181 ? -8.233 -34.658 9.047 1.00 72.88 181 LEU A C 1
ATOM 1425 O O . LEU A 1 181 ? -9.115 -34.777 9.899 1.00 72.88 181 LEU A O 1
ATOM 1429 N N . SER A 1 182 ? -8.372 -35.120 7.802 1.00 74.38 182 SER A N 1
ATOM 1430 C CA . SER A 1 182 ? -9.534 -35.881 7.333 1.00 74.38 182 SER A CA 1
ATOM 1431 C C . SER A 1 182 ? -9.716 -37.167 8.146 1.00 74.38 182 SER A C 1
ATOM 1433 O O . SER A 1 182 ? -10.813 -37.427 8.642 1.00 74.38 182 SER A O 1
ATOM 1435 N N . ASP A 1 183 ? -8.622 -37.879 8.427 1.00 75.31 183 ASP A N 1
ATOM 1436 C CA . ASP A 1 183 ? -8.630 -39.095 9.251 1.00 75.31 183 ASP A CA 1
ATOM 1437 C C . ASP A 1 183 ? -8.988 -38.827 10.730 1.00 75.31 183 ASP A C 1
ATOM 1439 O O . ASP A 1 183 ? -9.470 -39.711 11.440 1.00 75.31 183 ASP A O 1
ATOM 1443 N N . LYS A 1 184 ? -8.787 -37.596 11.225 1.00 72.88 184 LYS A N 1
ATOM 1444 C CA . LYS A 1 184 ? -9.108 -37.180 12.610 1.00 72.88 184 LYS A CA 1
ATOM 1445 C C . LYS A 1 184 ? -10.540 -36.646 12.756 1.00 72.88 184 LYS A C 1
ATOM 1447 O O . LYS A 1 184 ? -11.110 -36.688 13.847 1.00 72.88 184 LYS A O 1
ATOM 1452 N N . PHE A 1 185 ? -11.150 -36.189 11.666 1.00 69.19 185 PHE A N 1
ATOM 1453 C CA . PHE A 1 185 ? -12.518 -35.670 11.625 1.00 69.19 185 PHE A CA 1
ATOM 1454 C C . PHE A 1 185 ? -13.609 -36.641 12.145 1.00 69.19 185 PHE A C 1
ATOM 1456 O O . PHE A 1 185 ? -14.496 -36.186 12.877 1.00 69.19 185 PHE A O 1
ATOM 1463 N N . PRO A 1 186 ? -13.585 -37.962 11.859 1.00 66.69 186 PRO A N 1
ATOM 1464 C CA . PRO A 1 186 ? -14.568 -38.898 12.418 1.00 66.69 186 PRO A CA 1
ATOM 1465 C C . PRO A 1 186 ? -14.456 -39.066 13.944 1.00 66.69 186 PRO A C 1
ATOM 1467 O O . PRO A 1 186 ? -15.472 -39.259 14.612 1.00 66.69 186 PRO A O 1
ATOM 1470 N N . ILE A 1 187 ? -13.262 -38.900 14.526 1.00 69.12 187 ILE A N 1
ATOM 1471 C CA . ILE A 1 187 ? -13.039 -38.980 15.984 1.00 69.12 187 ILE A CA 1
ATOM 1472 C C . ILE A 1 187 ? -13.710 -37.797 16.698 1.00 69.12 187 ILE A C 1
ATOM 1474 O O . ILE A 1 187 ? -14.358 -37.971 17.732 1.00 69.12 187 ILE A O 1
ATOM 1478 N N . ILE A 1 188 ? -13.638 -36.600 16.106 1.00 65.44 188 ILE A N 1
ATOM 1479 C CA . ILE A 1 188 ? -14.303 -35.391 16.618 1.00 65.44 188 ILE A CA 1
ATOM 1480 C C . ILE A 1 188 ? -15.828 -35.579 16.636 1.00 65.44 188 ILE A C 1
ATOM 1482 O O . ILE A 1 188 ? -16.487 -35.198 17.605 1.00 65.44 188 ILE A O 1
ATOM 1486 N N . ARG A 1 189 ? -16.399 -36.232 15.613 1.00 67.25 189 ARG A N 1
ATOM 1487 C CA . ARG A 1 189 ? -17.838 -36.556 15.575 1.00 67.25 189 ARG A CA 1
ATOM 1488 C C . ARG A 1 189 ? -18.242 -37.525 16.692 1.00 67.25 189 ARG A C 1
ATOM 1490 O O . ARG A 1 189 ? -19.301 -37.344 17.292 1.00 67.25 189 ARG A O 1
ATOM 1497 N N . GLY A 1 190 ? -17.388 -38.495 17.022 1.00 73.81 190 GLY A N 1
ATOM 1498 C CA . GLY A 1 190 ? -17.597 -39.408 18.152 1.00 73.81 190 GLY A CA 1
ATOM 1499 C C . GLY A 1 190 ? -17.597 -38.698 19.512 1.00 73.81 190 GLY A C 1
ATOM 1500 O O . GLY A 1 190 ? -18.491 -38.927 20.330 1.00 73.81 190 GLY A O 1
ATOM 1501 N N . LEU A 1 191 ? -16.648 -37.783 19.734 1.00 70.81 191 LEU A N 1
ATOM 1502 C CA . LEU A 1 191 ? -16.560 -36.983 20.965 1.00 70.81 191 LEU A CA 1
ATOM 1503 C C . LEU A 1 191 ? -17.722 -35.987 21.104 1.00 70.81 191 LEU A C 1
ATOM 1505 O O . LEU A 1 191 ? -18.283 -35.827 22.188 1.00 70.81 191 LEU A O 1
ATOM 1509 N N . LEU A 1 192 ? -18.152 -35.362 20.007 1.00 70.75 192 LEU A N 1
ATOM 1510 C CA . LEU A 1 192 ? -19.321 -34.480 20.013 1.00 70.75 192 LEU A CA 1
ATOM 1511 C C . LEU A 1 192 ? -20.612 -35.256 20.342 1.00 70.75 192 LEU A C 1
ATOM 1513 O O . LEU A 1 192 ? -21.472 -34.767 21.081 1.00 70.75 192 LEU A O 1
ATOM 1517 N N . GLY A 1 193 ? -20.727 -36.495 19.850 1.00 72.62 193 GLY A N 1
ATOM 1518 C CA . GLY A 1 193 ? -21.826 -37.403 20.178 1.00 72.62 193 GLY A CA 1
ATOM 1519 C C . GLY A 1 193 ? -21.849 -37.818 21.653 1.00 72.62 193 GLY A C 1
ATOM 1520 O O . GLY A 1 193 ? -22.910 -37.796 22.285 1.00 72.62 193 GLY A O 1
ATOM 1521 N N . SER A 1 194 ? -20.690 -38.145 22.235 1.00 72.00 194 SER A N 1
ATOM 1522 C CA . SER A 1 194 ? -20.599 -38.535 23.649 1.00 72.00 194 SER A CA 1
ATOM 1523 C C . SER A 1 194 ? -20.921 -37.373 24.600 1.00 72.00 194 SER A C 1
ATOM 1525 O O . SER A 1 194 ? -21.621 -37.576 25.597 1.00 72.00 194 SER A O 1
ATOM 1527 N N . ILE A 1 195 ? -20.525 -36.144 24.249 1.00 74.25 195 ILE A N 1
ATOM 1528 C CA . ILE A 1 195 ? -20.877 -34.912 24.976 1.00 74.25 195 ILE A CA 1
ATOM 1529 C C . ILE A 1 195 ? -22.389 -34.655 24.937 1.00 74.25 195 ILE A C 1
ATOM 1531 O O . ILE A 1 195 ? -23.011 -34.442 25.983 1.00 74.25 195 ILE A O 1
ATOM 1535 N N . ARG A 1 196 ? -23.015 -34.740 23.754 1.00 72.19 196 ARG A N 1
ATOM 1536 C CA . ARG A 1 196 ? -24.468 -34.547 23.604 1.00 72.19 196 ARG A CA 1
ATOM 1537 C C . ARG A 1 196 ? -25.271 -35.569 24.418 1.00 72.19 196 ARG A C 1
ATOM 1539 O O . ARG A 1 196 ? -26.266 -35.198 25.037 1.00 72.19 196 ARG A O 1
ATOM 1546 N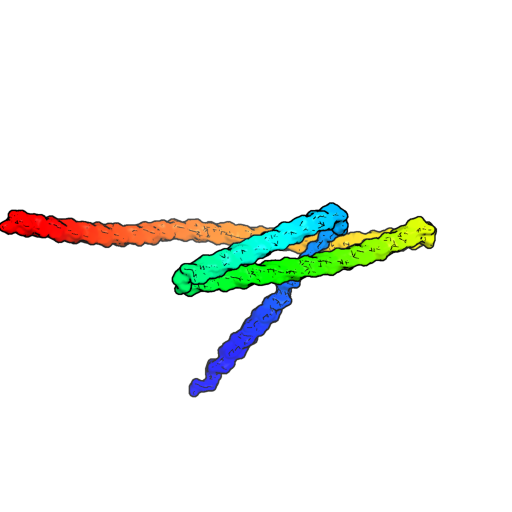 N . ARG A 1 197 ? -24.815 -36.826 24.478 1.00 72.81 197 ARG A N 1
ATOM 1547 C CA . ARG A 1 197 ? -25.467 -37.914 25.233 1.00 72.81 197 ARG A CA 1
ATOM 1548 C C . ARG A 1 197 ? -25.357 -37.763 26.756 1.00 72.81 197 ARG A C 1
ATOM 1550 O O . ARG A 1 197 ? -26.163 -38.333 27.491 1.00 72.81 197 ARG A O 1
ATOM 1557 N N . ARG A 1 198 ? -24.359 -37.032 27.261 1.00 77.12 198 ARG A N 1
ATOM 1558 C CA . ARG A 1 198 ? -24.260 -36.712 28.696 1.00 77.12 198 ARG A CA 1
ATOM 1559 C C . ARG A 1 198 ? -25.221 -35.577 29.057 1.00 77.12 198 ARG A C 1
ATOM 1561 O O . ARG A 1 198 ? -26.038 -35.756 29.949 1.00 77.12 198 ARG A O 1
ATOM 1568 N N . ARG A 1 199 ? -25.247 -34.512 28.247 1.00 77.62 199 ARG A N 1
ATOM 1569 C CA . ARG A 1 199 ? -26.165 -33.375 28.424 1.00 77.62 199 ARG A CA 1
ATOM 1570 C C . ARG A 1 199 ? -27.643 -33.774 28.337 1.00 77.62 199 ARG A C 1
ATOM 1572 O O . ARG A 1 199 ? -28.444 -33.281 29.119 1.00 77.62 199 ARG A O 1
ATOM 1579 N N . SER A 1 200 ? -28.007 -34.695 27.438 1.00 75.06 200 SER A N 1
ATOM 1580 C CA . SER A 1 200 ? -29.396 -35.167 27.320 1.00 75.06 200 SER A CA 1
ATOM 1581 C C . SER A 1 200 ? -29.876 -35.949 28.546 1.00 75.06 200 SER A C 1
ATOM 1583 O O . SER A 1 200 ? -31.055 -35.887 28.878 1.00 75.06 200 SER A O 1
ATOM 1585 N N . ARG A 1 201 ? -28.981 -36.681 29.228 1.00 80.56 201 ARG A N 1
ATOM 1586 C CA . ARG A 1 201 ? -29.326 -37.416 30.455 1.00 80.56 201 ARG A CA 1
ATOM 1587 C C . ARG A 1 201 ? -29.591 -36.466 31.617 1.00 80.56 201 ARG A C 1
ATOM 1589 O O . ARG A 1 201 ? -30.593 -36.640 32.301 1.00 80.56 201 ARG A O 1
ATOM 1596 N N . ASP A 1 202 ? -28.763 -35.439 31.776 1.00 85.38 202 ASP A N 1
ATOM 1597 C CA . ASP A 1 202 ? -28.930 -34.452 32.847 1.00 85.38 202 ASP A CA 1
ATOM 1598 C C . ASP A 1 202 ? -30.247 -33.669 32.686 1.00 85.38 202 ASP A C 1
ATOM 1600 O O . ASP A 1 202 ? -30.970 -33.464 33.659 1.00 85.38 202 ASP A O 1
ATOM 1604 N N . THR A 1 203 ? -30.628 -33.311 31.451 1.00 87.69 203 THR A N 1
ATOM 1605 C CA . THR A 1 203 ? -31.922 -32.661 31.172 1.00 87.69 203 THR A CA 1
ATOM 1606 C C . THR A 1 203 ? -33.117 -33.579 31.449 1.00 87.69 203 THR A C 1
ATOM 1608 O O . THR A 1 203 ? -34.105 -33.124 32.026 1.00 87.69 203 THR A O 1
ATOM 1611 N N . LEU A 1 204 ? -33.033 -34.867 31.087 1.00 85.69 204 LEU A N 1
ATOM 1612 C CA . LEU A 1 204 ? -34.101 -35.834 31.366 1.00 85.69 204 LEU A CA 1
ATOM 1613 C C . LEU A 1 204 ? -34.322 -36.010 32.872 1.00 85.69 204 LEU A C 1
ATOM 1615 O O . LEU A 1 204 ? -35.459 -35.907 33.329 1.00 85.69 204 LEU A O 1
ATOM 1619 N N . ILE A 1 205 ? -33.248 -36.194 33.646 1.00 90.56 205 ILE A N 1
ATOM 1620 C CA . ILE A 1 205 ? -33.326 -36.352 35.106 1.00 90.56 205 ILE A CA 1
ATOM 1621 C C . ILE A 1 205 ? -33.931 -35.097 35.748 1.00 90.56 205 ILE A C 1
ATOM 1623 O O . ILE A 1 205 ? -34.861 -35.202 36.545 1.00 90.56 205 ILE A O 1
ATOM 1627 N N . LEU A 1 206 ? -33.461 -33.907 35.362 1.00 90.38 206 LEU A N 1
ATOM 1628 C CA . LEU A 1 206 ? -33.939 -32.642 35.922 1.00 90.38 206 LEU A CA 1
ATOM 1629 C C . LEU A 1 206 ? -35.432 -32.413 35.633 1.00 90.38 206 LEU A C 1
ATOM 1631 O O . LEU A 1 206 ? -36.185 -32.066 36.541 1.00 90.38 206 LEU A O 1
ATOM 1635 N N . SER A 1 207 ? -35.881 -32.668 34.398 1.00 92.75 207 SER A N 1
ATOM 1636 C CA . SER A 1 207 ? -37.300 -32.532 34.034 1.00 92.75 207 SER A CA 1
ATOM 1637 C C . SER A 1 207 ? -38.211 -33.513 34.785 1.00 92.75 207 SER A C 1
ATOM 1639 O O . SER A 1 207 ? -39.295 -33.126 35.220 1.00 92.75 207 SER A O 1
ATOM 1641 N N . ALA A 1 208 ? -37.753 -34.749 35.018 1.00 94.50 208 ALA A N 1
ATOM 1642 C CA . ALA A 1 208 ? -38.506 -35.755 35.764 1.00 94.50 208 ALA A CA 1
ATOM 1643 C C . ALA A 1 208 ? -38.685 -35.371 37.243 1.00 94.50 208 ALA A C 1
ATOM 1645 O O . ALA A 1 208 ? -39.772 -35.537 37.791 1.00 94.50 208 ALA A O 1
ATOM 1646 N N . VAL A 1 209 ? -37.650 -34.809 37.880 1.00 96.69 209 VAL A N 1
ATOM 1647 C CA . VAL A 1 209 ? -37.719 -34.354 39.281 1.00 96.69 209 VAL A CA 1
ATOM 1648 C C . VAL A 1 209 ? -38.698 -33.189 39.437 1.00 96.69 209 VAL A C 1
ATOM 1650 O O . VAL A 1 209 ? -39.509 -33.191 40.363 1.00 96.69 209 VAL A O 1
ATOM 1653 N N . ILE A 1 210 ? -38.676 -32.220 38.515 1.00 95.00 210 ILE A N 1
ATOM 1654 C CA . ILE A 1 210 ? -39.626 -31.094 38.525 1.00 95.00 210 ILE A CA 1
ATOM 1655 C C . ILE A 1 210 ? -41.063 -31.600 38.334 1.00 95.00 210 ILE A C 1
ATOM 1657 O O . ILE A 1 210 ? -41.962 -31.195 39.072 1.00 95.00 210 ILE A O 1
ATOM 1661 N N . ALA A 1 211 ? -41.286 -32.515 37.387 1.00 95.38 211 ALA A N 1
ATOM 1662 C CA . ALA A 1 211 ? -42.598 -33.116 37.157 1.00 95.38 211 ALA A CA 1
ATOM 1663 C C . ALA A 1 211 ? -43.103 -33.879 38.394 1.00 95.38 211 ALA A C 1
ATOM 1665 O O . ALA A 1 211 ? -44.239 -33.687 38.808 1.00 95.38 211 ALA A O 1
ATOM 1666 N N . ALA A 1 212 ? -42.253 -34.681 39.041 1.00 95.94 212 ALA A N 1
ATOM 1667 C CA . ALA A 1 212 ? -42.625 -35.400 40.259 1.00 95.94 212 ALA A CA 1
ATOM 1668 C C . ALA A 1 212 ? -42.987 -34.445 41.409 1.00 95.94 212 ALA A C 1
ATOM 1670 O O . ALA A 1 212 ? -43.998 -34.643 42.079 1.00 95.94 212 ALA A O 1
ATOM 1671 N N . CYS A 1 213 ? -42.198 -33.384 41.606 1.00 93.81 213 CYS A N 1
ATOM 1672 C CA . CYS A 1 213 ? -42.431 -32.400 42.662 1.00 93.81 213 CYS A CA 1
ATOM 1673 C C . CYS A 1 213 ? -43.741 -31.623 42.439 1.00 93.81 213 CYS A C 1
ATOM 1675 O O . CYS A 1 213 ? -44.536 -31.452 43.362 1.00 93.81 213 CYS A O 1
ATOM 1677 N N . THR A 1 214 ? -44.014 -31.218 41.195 1.00 94.19 214 THR A N 1
ATOM 1678 C CA . THR A 1 214 ? -45.270 -30.536 40.833 1.00 94.19 214 THR A CA 1
ATOM 1679 C C . THR A 1 214 ? -46.494 -31.438 41.011 1.00 94.19 214 THR A C 1
ATOM 1681 O O . THR A 1 214 ? -47.499 -30.986 41.554 1.00 94.19 214 THR A O 1
ATOM 1684 N N . LEU A 1 215 ? -46.405 -32.722 40.650 1.00 94.75 215 LEU A N 1
ATOM 1685 C CA . LEU A 1 215 ? -47.486 -33.696 40.845 1.00 94.75 215 LEU A CA 1
ATOM 1686 C C . LEU A 1 215 ? -47.783 -33.927 42.334 1.00 94.75 215 LEU A C 1
ATOM 1688 O O . LEU A 1 215 ? -48.943 -33.946 42.741 1.00 94.75 215 LEU A O 1
ATOM 1692 N N . PHE A 1 216 ? -46.738 -34.036 43.158 1.00 93.88 216 PHE A N 1
ATOM 1693 C CA . PHE A 1 216 ? -46.872 -34.212 44.605 1.00 93.88 216 PHE A CA 1
ATOM 1694 C C . PHE A 1 216 ? -47.554 -33.007 45.272 1.00 93.88 216 PHE A C 1
ATOM 1696 O O . PHE A 1 216 ? -48.421 -33.184 46.126 1.00 93.88 216 PHE A O 1
ATOM 1703 N N . LEU A 1 217 ? -47.218 -31.783 44.842 1.00 90.88 217 LEU A N 1
ATOM 1704 C CA . LEU A 1 217 ? -47.875 -30.560 45.317 1.00 90.88 217 LEU A CA 1
ATOM 1705 C C . LEU A 1 217 ? -49.354 -30.501 44.918 1.00 90.88 217 LEU A C 1
ATOM 1707 O O . LEU A 1 217 ? -50.182 -30.126 45.743 1.00 90.88 217 LEU A O 1
ATOM 1711 N N . ILE A 1 218 ? -49.698 -30.901 43.689 1.00 94.38 218 ILE A N 1
ATOM 1712 C CA . ILE A 1 218 ? -51.092 -30.941 43.220 1.00 94.38 218 ILE A CA 1
ATOM 1713 C C . ILE A 1 218 ? -51.911 -31.955 44.028 1.00 94.38 218 ILE A C 1
ATOM 1715 O O . ILE A 1 218 ? -53.014 -31.634 44.463 1.00 94.38 218 ILE A O 1
ATOM 1719 N N . ILE A 1 219 ? -51.368 -33.153 44.276 1.00 93.88 219 ILE A N 1
ATOM 1720 C CA . ILE A 1 219 ? -52.036 -34.175 45.098 1.00 93.88 219 ILE A CA 1
ATOM 1721 C C . ILE A 1 219 ? -52.236 -33.669 46.531 1.00 93.88 219 ILE A C 1
ATOM 1723 O O . ILE A 1 219 ? -53.322 -33.823 47.082 1.00 93.88 219 ILE A O 1
ATOM 1727 N N . TYR A 1 220 ? -51.222 -33.035 47.128 1.00 93.56 220 TYR A N 1
ATOM 1728 C CA . TYR A 1 220 ? -51.332 -32.469 48.474 1.00 93.56 220 TYR A CA 1
ATOM 1729 C C . TYR A 1 220 ? -52.401 -31.372 48.556 1.00 93.56 220 TYR A C 1
ATOM 1731 O O . TYR A 1 220 ? -53.153 -31.324 49.525 1.00 93.56 220 TYR A O 1
ATOM 1739 N N . TRP A 1 221 ? -52.496 -30.519 47.533 1.00 92.12 221 TRP A N 1
ATOM 1740 C CA . TRP A 1 221 ? -53.497 -29.453 47.476 1.00 92.12 221 TRP A CA 1
ATOM 1741 C C . TRP A 1 221 ? -54.919 -29.994 47.284 1.00 92.12 221 TRP A C 1
ATOM 1743 O O . TRP A 1 221 ? -55.846 -29.460 47.870 1.00 92.12 221 TRP A O 1
ATOM 1753 N N . LEU A 1 222 ? -55.090 -31.071 46.509 1.00 89.12 222 LEU A N 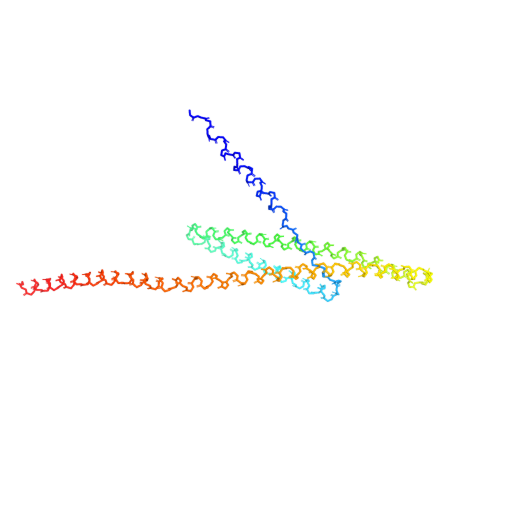1
ATOM 1754 C CA . LEU A 1 222 ? -56.380 -31.757 46.341 1.00 89.12 222 LEU A CA 1
ATOM 1755 C C . LEU A 1 222 ? -56.793 -32.587 47.563 1.00 89.12 222 LEU A C 1
ATOM 1757 O O . LEU A 1 222 ? -57.978 -32.827 47.767 1.00 89.12 222 LEU A O 1
ATOM 1761 N N . SER A 1 223 ? -55.826 -33.066 48.346 1.00 85.25 223 SER A N 1
ATOM 1762 C CA . SER A 1 223 ? -56.078 -33.856 49.555 1.00 85.25 223 SER A CA 1
ATOM 1763 C C . SER A 1 223 ? -56.391 -32.997 50.786 1.00 85.25 223 SER A C 1
ATOM 1765 O O . SER A 1 223 ? -56.684 -33.564 51.843 1.00 85.25 223 SER A O 1
ATOM 1767 N N . LYS A 1 224 ? -56.278 -31.670 50.686 1.00 74.06 224 LYS A N 1
ATOM 1768 C CA . LYS A 1 224 ? -56.542 -30.728 51.773 1.00 74.06 224 LYS A CA 1
ATOM 1769 C C . LYS A 1 224 ? -57.861 -30.001 51.565 1.00 74.06 224 LYS A C 1
ATOM 1771 O O . LYS A 1 224 ? -58.545 -29.810 52.594 1.00 74.06 224 LYS A O 1
#

Foldseek 3Di:
DPPPPPVVVVVVVVVVVVVVVVVVPPPPVPPPCPPDDDVVNVVVVVVVLVVLVVVLVVLVVVLVVLVVVCVVDDNDPVSVVVSVVSVVVSVVSVVVSVVVVVVVVVVVVVSVVVVVVVVVVVVVVVVVPADPVNVVVVVVVVVVVVVVVVVVVVVVVVVVVVVVVVVVVVVVVVVVVVVVVVVCVVVVVVVVVVVVVVVVVVVVVVVVVVVVVVVVVVVVVVVD

Sequence (224 aa):
MERKGKELGLGFWVRWMKVEEDGRLSINIGYVDTGSPTVSSSRSWKSMEMEIQSLLEKLLDTNDAMSRCAASAAPTTSVTQKLARHRDILHEFTQEFRRIKGNMNSMREHAELLSSVRDDISEYKASGSMSPRMQLLRERAAIHGSISHIDDVISQAQTTRAALNSQRTLFGDFQGKVKLLSDKFPIIRGLLGSIRRRRSRDTLILSAVIAACTLFLIIYWLSK

Organism: Vitis vinifera (NCBI:txid29760)

InterPro domains:
  IPR023601 Golgi SNAP receptor complex, subunit 1 [PIRSF027109] (38-223)
  IPR023601 Golgi SNAP receptor complex, subunit 1 [PTHR21094] (41-224)
  IPR060289 Golgi SNAP receptor complex member, N-terminal domain [PF27017] (36-125)

Secondary structure (DSSP, 8-state):
--SSSHHHHHHHHHHHHHHHHHTTS-------------HHHHHHHHHHHHHHHHHHHHHHHHHHHHHHHHHHSPP-HHHHHHHHHHHHHHHHHHHHHHHHHHHHHHHHHHHHHHHHHHHHHHHHHHTT---HHHHHHHHHHHHHHHHHHHHHHHHHHHHHHHHHHHHHHHHHHHHHHHHHHHHHHHHHHHHHHHHHHHHHHHHHHHHHHHHHHHHHHHHHHHT-

pLDDT: mean 80.1, std 15.95, range [33.47, 97.75]